Protein AF-A0A7C5HMY9-F1 (afdb_monomer_lite)

Secondary structure (DSSP, 8-state):
----SEEEEEETTEEEEEEEEE-S-HHHHHHHHHHHHHHHHHHHHHHHHHH--S--------EEGGGSTT--S---EEEEEETTTEEEEEEEETTEEEEESSHHHHHHHHHHTT--S------S-B-TT-BSHHHHHHHHHHHHT-TTT-TT---SSB--HHHHHHHHHHHHHTHHHHTGGGT--S--SSB-HHHHHHHHHHH--SS----S----S-B-TT-BSHHHHHHHHHHTT-TTT-TT----SB--HHHHHHHHHHHHHTHHHHTGGGT-SS--SSB-HHHHHHHHHHHT---

Foldseek 3Di:
DPDDQWDWDQDPLFIKIKGKDFAPCLPVVLVVVLVCQVCVCVVCVVVLCVRPVDPFDDFFTWFWQLVDPPDDWFTWTWTDRDPSQATWIWFRFDRMIMIMRGPVVVVVVCVVVVGPRDWQAQSFKDAAAFFDDNQLSLLCLLVVVHCQLQVVSDRDRHCHPSLLSSQFSLCVVVVVQRPVLLVHDTRPSMCAQSNRLVSCVVDTRSSNRLVWRALRDKDAAAAFGRSQLVLLSLLLVDCQLQVVSDRDRHCHPSQLSSQQSLCVVVVVQRPVVVVHPGGPSMCDSSNRVVSCVVRTDPD

pLDDT: mean 85.08, std 12.68, range [37.78, 98.75]

Radius of gyration: 20.41 Å; chains: 1; bounding box: 58×38×56 Å

Sequence (299 aa):
IKEFNLLVYSQVEGKRAVIVAKTPDVQNLSLILESQEPTLYNDLAPFLELVEKKEISGPSYFRNAASVRGYKGPNFRFLTLSNNDFGVCYLVLGDYFVLSTSWKSMQETISRLNLPGRMVELTQELKKGDSGKEVEILQSWLKEEGTGIYPEGIINGYFGPATERAVKRFQEKYAADILAPQGKTYGTGVVDHYTRIKLNELYATSGIIPPTAEITRELRYGDKGDQVYLLQTWLAKDPQIYPEKMISGWFGYLTQKAVIRFQEKYKKEILTPQGLEKGTGIVDAFTRKKLNELYGNSK

Structure (mmCIF, N/CA/C/O backbone):
data_AF-A0A7C5HMY9-F1
#
_entry.id   AF-A0A7C5HMY9-F1
#
loop_
_atom_site.group_PDB
_atom_site.id
_atom_site.type_symbol
_atom_site.label_atom_id
_atom_site.label_alt_id
_atom_site.label_comp_id
_atom_site.label_asym_id
_atom_site.label_entity_id
_atom_site.label_seq_id
_atom_site.pdbx_PDB_ins_code
_atom_site.Cartn_x
_atom_site.Cartn_y
_atom_site.Cartn_z
_atom_site.occupancy
_atom_site.B_iso_or_equiv
_atom_site.auth_seq_id
_atom_site.auth_comp_id
_atom_site.auth_asym_id
_atom_site.auth_atom_id
_atom_site.pdbx_PDB_model_num
ATOM 1 N N . ILE A 1 1 ? 5.541 14.150 31.605 1.00 49.97 1 ILE A N 1
ATOM 2 C CA . ILE A 1 1 ? 6.571 13.410 30.834 1.00 49.97 1 ILE A CA 1
ATOM 3 C C . ILE A 1 1 ? 7.665 14.427 30.533 1.00 49.97 1 ILE A C 1
ATOM 5 O O . ILE A 1 1 ? 7.307 15.502 30.073 1.00 49.97 1 ILE A O 1
ATOM 9 N N . LYS A 1 2 ? 8.933 14.198 30.915 1.00 50.66 2 LYS A N 1
ATOM 10 C CA . LYS A 1 2 ? 10.010 15.157 30.594 1.00 50.66 2 LYS A CA 1
ATOM 11 C C . LYS A 1 2 ? 10.075 15.280 29.071 1.00 50.66 2 LYS A C 1
ATOM 13 O O . LYS A 1 2 ? 10.257 14.260 28.417 1.00 50.66 2 LYS A O 1
ATOM 18 N N . GLU A 1 3 ? 9.875 16.478 28.530 1.00 59.62 3 GLU A N 1
ATOM 19 C CA . GLU A 1 3 ? 10.069 16.734 27.103 1.00 59.62 3 GLU A CA 1
ATOM 20 C C . GLU A 1 3 ? 11.565 16.586 26.810 1.00 59.62 3 GLU A C 1
ATOM 22 O O . GLU A 1 3 ? 12.402 17.258 27.412 1.00 59.62 3 GLU A O 1
ATOM 27 N N . PHE A 1 4 ? 11.911 15.621 25.968 1.00 68.00 4 PHE A N 1
ATOM 28 C CA . PHE A 1 4 ? 13.268 15.405 25.491 1.00 68.00 4 PHE A CA 1
ATOM 29 C C . PHE A 1 4 ? 13.247 15.545 23.978 1.00 68.00 4 PHE A C 1
ATOM 31 O O . PHE A 1 4 ? 12.366 14.998 23.323 1.00 68.00 4 PHE A O 1
ATOM 38 N N . ASN A 1 5 ? 14.232 16.258 23.438 1.00 78.62 5 ASN A N 1
ATOM 39 C CA . ASN A 1 5 ? 14.341 16.471 21.994 1.00 78.62 5 ASN A CA 1
ATOM 40 C C . ASN A 1 5 ? 15.418 15.578 21.366 1.00 78.62 5 ASN A C 1
ATOM 42 O O . ASN A 1 5 ? 15.351 15.259 20.185 1.00 78.62 5 ASN A O 1
ATOM 46 N N . LEU A 1 6 ? 16.397 15.144 22.168 1.00 84.88 6 LEU A N 1
ATOM 47 C CA . LEU A 1 6 ? 17.480 14.252 21.769 1.00 84.88 6 LEU A CA 1
ATOM 48 C C . LEU A 1 6 ? 17.811 13.297 22.920 1.00 84.88 6 LEU A C 1
ATOM 50 O O . LEU A 1 6 ? 17.960 13.716 24.069 1.00 84.88 6 LEU A O 1
ATOM 54 N N . LEU A 1 7 ? 17.948 12.016 22.603 1.00 84.94 7 LEU A N 1
ATOM 55 C CA . LEU A 1 7 ? 18.296 10.953 23.536 1.00 84.94 7 LEU A CA 1
ATOM 56 C C . LEU A 1 7 ? 19.385 10.064 22.941 1.00 84.94 7 LEU A C 1
ATOM 58 O O . LEU A 1 7 ? 19.378 9.768 21.747 1.00 84.94 7 LEU A O 1
ATOM 62 N N . VAL A 1 8 ? 20.255 9.553 23.811 1.00 85.81 8 VAL A N 1
ATOM 63 C CA . VAL A 1 8 ? 21.105 8.400 23.503 1.00 85.81 8 VAL A CA 1
ATOM 64 C C . VAL A 1 8 ? 20.586 7.208 24.299 1.00 85.81 8 VAL A C 1
ATOM 66 O O . VAL A 1 8 ? 20.594 7.217 25.530 1.00 85.81 8 VAL A O 1
ATOM 69 N N . TYR A 1 9 ? 20.107 6.192 23.593 1.00 84.06 9 TYR A N 1
ATOM 70 C CA . TYR A 1 9 ? 19.599 4.944 24.144 1.00 84.06 9 TYR A CA 1
ATOM 71 C C . TYR A 1 9 ? 20.670 3.854 24.064 1.00 84.06 9 TYR A C 1
ATOM 73 O O . TYR A 1 9 ? 21.255 3.629 23.009 1.00 84.06 9 TYR A O 1
ATOM 81 N N . SER A 1 10 ? 20.929 3.163 25.171 1.00 86.75 10 SER A N 1
ATOM 82 C CA . SER A 1 10 ? 21.868 2.037 25.206 1.00 86.75 10 SER A CA 1
ATOM 83 C C . SER A 1 10 ? 21.116 0.717 25.061 1.00 86.75 10 SER A C 1
ATOM 85 O O . SER A 1 10 ? 20.202 0.440 25.834 1.00 86.75 10 SER A O 1
ATOM 87 N N . GLN A 1 11 ? 21.541 -0.117 24.115 1.00 83.31 11 GLN A N 1
ATOM 88 C CA . GLN A 1 11 ? 21.067 -1.487 23.920 1.00 83.31 11 GLN A CA 1
ATOM 89 C C . GLN A 1 11 ? 22.242 -2.464 23.794 1.00 83.31 11 GLN A C 1
ATOM 91 O O . GLN A 1 11 ? 23.401 -2.053 23.787 1.00 83.31 11 GLN A O 1
ATOM 96 N N . VAL A 1 12 ? 21.939 -3.765 23.722 1.00 85.62 12 VAL A N 1
ATOM 97 C CA . VAL A 1 12 ? 22.941 -4.847 23.653 1.00 85.62 12 VAL A CA 1
ATOM 98 C C . VAL A 1 12 ? 23.864 -4.659 22.447 1.00 85.62 12 VAL A C 1
ATOM 100 O O . VAL A 1 12 ? 25.064 -4.887 22.535 1.00 85.62 12 VAL A O 1
ATOM 103 N N . GLU A 1 13 ? 23.299 -4.186 21.342 1.00 84.06 13 GLU A N 1
ATOM 104 C CA . GLU A 1 13 ? 23.964 -3.996 20.060 1.00 84.06 13 GLU A CA 1
ATOM 105 C C . GLU A 1 13 ? 24.783 -2.695 19.988 1.00 84.06 13 GLU A C 1
ATOM 107 O O . GLU A 1 13 ? 25.593 -2.532 19.077 1.00 84.06 13 GLU A O 1
ATOM 112 N N . GLY A 1 14 ? 24.599 -1.768 20.937 1.00 86.00 14 GLY A N 1
ATOM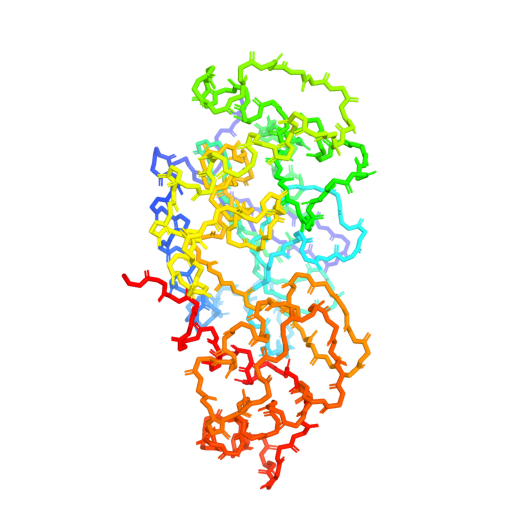 113 C CA . GLY A 1 14 ? 25.320 -0.496 20.985 1.00 86.00 14 GLY A CA 1
ATOM 114 C C . GLY A 1 14 ? 24.478 0.686 21.462 1.00 86.00 14 GLY A C 1
ATOM 115 O O . GLY A 1 14 ? 23.359 0.539 21.953 1.00 86.00 14 GLY A O 1
ATOM 116 N N . LYS A 1 15 ? 25.032 1.894 21.324 1.00 89.62 15 LYS A N 1
ATOM 117 C CA . LYS A 1 15 ? 24.301 3.143 21.574 1.00 89.62 15 LYS A CA 1
ATOM 118 C C . LYS A 1 15 ? 23.516 3.541 20.323 1.00 89.62 15 LYS A C 1
ATOM 120 O O . LYS A 1 15 ? 23.978 3.332 19.203 1.00 89.62 15 LYS A O 1
ATOM 125 N N . ARG A 1 16 ? 22.331 4.111 20.522 1.00 91.88 16 ARG A N 1
ATOM 126 C CA . ARG A 1 16 ? 21.396 4.544 19.479 1.00 91.88 16 ARG A CA 1
ATOM 127 C C . ARG A 1 16 ? 20.940 5.959 19.761 1.00 91.88 16 ARG A C 1
ATOM 129 O O . ARG A 1 16 ? 20.766 6.322 20.922 1.00 91.88 16 ARG A O 1
ATOM 136 N N . ALA A 1 17 ? 20.775 6.753 18.718 1.00 92.25 17 ALA A N 1
ATOM 137 C CA . ALA A 1 17 ? 20.305 8.117 18.858 1.00 92.25 17 ALA A CA 1
ATOM 138 C C . ALA A 1 17 ? 18.825 8.204 18.505 1.00 92.25 17 ALA A C 1
ATOM 140 O O . ALA A 1 17 ? 18.377 7.568 17.551 1.00 92.25 17 ALA A O 1
ATOM 141 N N . VAL A 1 18 ? 18.089 9.002 19.274 1.00 92.56 18 VAL A N 1
ATOM 142 C CA . VAL A 1 18 ? 16.678 9.289 19.028 1.00 92.56 18 VAL A CA 1
ATOM 143 C C . VAL A 1 18 ? 16.446 10.789 19.097 1.00 92.56 18 VAL A C 1
ATOM 145 O O . VAL A 1 18 ? 16.829 11.425 20.077 1.00 92.56 18 VAL A O 1
ATOM 148 N N . ILE A 1 19 ? 15.793 11.339 18.080 1.00 92.19 19 ILE A N 1
ATOM 149 C CA . ILE A 1 19 ? 15.285 12.707 18.037 1.00 92.19 19 ILE A CA 1
ATOM 150 C C . ILE A 1 19 ? 13.768 12.647 18.157 1.00 92.19 19 ILE A C 1
ATOM 152 O O . ILE A 1 19 ? 13.121 11.848 17.481 1.00 92.19 19 ILE A O 1
ATOM 156 N N . VAL A 1 20 ? 13.210 13.500 19.012 1.00 91.06 20 VAL A N 1
ATOM 157 C CA . VAL A 1 20 ? 11.764 13.645 19.183 1.00 91.06 20 VAL A CA 1
ATOM 158 C C . VAL A 1 20 ? 11.390 15.109 19.033 1.00 91.06 20 VAL A C 1
ATOM 160 O O . VAL A 1 20 ? 12.039 15.982 19.602 1.00 91.06 20 VAL A O 1
ATOM 163 N N . ALA A 1 21 ? 10.337 15.379 18.273 1.00 88.31 21 ALA A N 1
ATOM 164 C CA . ALA A 1 21 ? 9.776 16.714 18.127 1.00 88.31 21 ALA A CA 1
ATOM 165 C C . ALA A 1 21 ? 8.253 16.644 18.178 1.00 88.31 21 ALA A C 1
ATOM 167 O O . ALA A 1 21 ? 7.671 15.680 17.690 1.00 88.31 21 ALA A O 1
ATOM 168 N N . LYS A 1 22 ? 7.603 17.671 18.733 1.00 84.88 22 LYS A N 1
ATOM 169 C CA . LYS A 1 22 ? 6.163 17.853 18.539 1.00 84.88 22 LYS A CA 1
ATOM 170 C C . LYS A 1 22 ? 5.899 18.583 17.226 1.00 84.88 22 LYS A C 1
ATOM 172 O O . LYS A 1 22 ? 6.588 19.556 16.927 1.00 84.88 22 LYS A O 1
ATOM 177 N N . THR A 1 23 ? 4.903 18.146 16.468 1.00 74.25 23 THR A N 1
ATOM 178 C CA . THR A 1 23 ? 4.488 18.747 15.199 1.00 74.25 23 THR A CA 1
ATOM 179 C C . THR A 1 23 ? 2.961 18.866 15.131 1.00 74.25 23 THR A C 1
ATOM 181 O O . THR A 1 23 ? 2.266 17.867 15.318 1.00 74.25 23 THR A O 1
ATOM 184 N N . PRO A 1 24 ? 2.411 20.067 14.871 1.00 66.62 24 PRO A N 1
ATOM 185 C CA . PRO A 1 24 ? 0.974 20.245 14.681 1.00 66.62 24 PRO A CA 1
ATOM 186 C C . PRO A 1 24 ? 0.497 19.806 13.284 1.00 66.62 24 PRO A C 1
ATOM 188 O O . PRO A 1 24 ? -0.695 19.581 13.105 1.00 66.62 24 PRO A O 1
ATOM 191 N N . ASP A 1 25 ? 1.405 19.680 12.306 1.00 71.00 25 ASP A N 1
ATOM 192 C CA . ASP A 1 25 ? 1.101 19.325 10.913 1.00 71.00 25 ASP A CA 1
ATOM 193 C C . ASP A 1 25 ? 1.753 17.982 10.540 1.00 71.00 25 ASP A C 1
ATOM 195 O O . ASP A 1 25 ? 2.830 17.890 9.946 1.00 71.00 25 ASP A O 1
ATOM 199 N N . VAL A 1 26 ? 1.102 16.915 10.995 1.00 65.12 26 VAL A N 1
ATOM 200 C CA . VAL A 1 26 ? 1.572 15.521 10.921 1.00 65.12 26 VAL A CA 1
ATOM 201 C C . VAL A 1 26 ? 1.552 14.988 9.491 1.00 65.12 26 VAL A C 1
ATOM 203 O O . VAL A 1 26 ? 2.491 14.311 9.063 1.00 65.12 26 VAL A O 1
ATOM 206 N N . GLN A 1 27 ? 0.490 15.305 8.748 1.00 60.78 27 GLN A N 1
ATOM 207 C CA . GLN A 1 27 ? 0.302 14.826 7.381 1.00 60.78 27 GLN A CA 1
ATOM 208 C C . GLN A 1 27 ? 1.363 15.421 6.456 1.00 60.78 27 GLN A C 1
ATOM 210 O O . GLN A 1 27 ? 2.072 14.679 5.780 1.00 60.78 27 GLN A O 1
ATOM 215 N N . ASN A 1 28 ? 1.549 16.742 6.488 1.00 68.44 28 ASN A N 1
ATOM 216 C CA . ASN A 1 28 ? 2.539 17.412 5.652 1.00 68.44 28 ASN A CA 1
ATOM 217 C C . ASN A 1 28 ? 3.971 16.992 6.005 1.00 68.44 28 ASN A C 1
ATOM 219 O O . ASN A 1 28 ? 4.779 16.739 5.116 1.00 68.44 28 ASN A O 1
ATOM 223 N N . LEU A 1 29 ? 4.288 16.837 7.296 1.00 77.19 29 LEU A N 1
ATOM 224 C CA . LEU A 1 29 ? 5.608 16.358 7.699 1.00 77.19 29 LEU A CA 1
ATOM 225 C C . LEU A 1 29 ? 5.889 14.947 7.163 1.00 77.19 29 LEU A C 1
ATOM 227 O O . LEU A 1 29 ? 6.998 14.690 6.705 1.00 77.19 29 LEU A O 1
ATOM 231 N N . SER A 1 30 ? 4.897 14.055 7.178 1.00 72.19 30 SER A N 1
ATOM 232 C CA . SER A 1 30 ? 5.045 12.700 6.630 1.00 72.19 30 SER A CA 1
ATOM 233 C C . SER A 1 30 ? 5.328 12.734 5.126 1.00 72.19 30 SER A C 1
ATOM 235 O O . SER A 1 30 ? 6.281 12.098 4.679 1.00 72.19 30 SER A O 1
ATOM 237 N N . LEU A 1 31 ? 4.588 13.558 4.370 1.00 66.31 31 LEU A N 1
ATOM 238 C CA . LEU A 1 31 ? 4.824 13.789 2.937 1.00 66.31 31 LEU A CA 1
ATOM 239 C C . LEU A 1 31 ? 6.241 14.307 2.664 1.00 66.31 31 LEU A C 1
ATOM 241 O O . LEU A 1 31 ? 6.931 13.823 1.765 1.00 66.31 31 LEU A O 1
ATOM 245 N N . ILE A 1 32 ? 6.681 15.297 3.445 1.00 77.56 32 ILE A N 1
ATOM 246 C CA . ILE A 1 32 ? 8.011 15.890 3.310 1.00 77.56 32 ILE A CA 1
ATOM 247 C C . ILE A 1 32 ? 9.077 14.832 3.590 1.00 77.56 32 ILE A C 1
ATOM 249 O O . ILE A 1 32 ? 9.963 14.651 2.760 1.00 77.56 32 ILE A O 1
ATOM 253 N N . LEU A 1 33 ? 8.985 14.108 4.706 1.00 83.00 33 LEU A N 1
ATOM 254 C CA . LEU A 1 33 ? 9.964 13.084 5.078 1.00 83.00 33 LEU A CA 1
ATOM 255 C C . LEU A 1 33 ? 10.073 11.991 4.014 1.00 83.00 33 LEU A C 1
ATOM 257 O O . LEU A 1 33 ? 11.186 11.669 3.605 1.00 83.00 33 LEU A O 1
ATOM 261 N N . GLU A 1 34 ? 8.940 11.498 3.511 1.00 77.19 34 GLU A N 1
ATOM 262 C CA . GLU A 1 34 ? 8.914 10.503 2.435 1.00 77.19 34 GLU A CA 1
ATOM 263 C C . GLU A 1 34 ? 9.563 11.031 1.150 1.00 77.19 34 GLU A C 1
ATOM 265 O O . GLU A 1 34 ? 10.366 10.339 0.526 1.00 77.19 34 GLU A O 1
ATOM 270 N N . SER A 1 35 ? 9.307 12.294 0.787 1.00 74.06 35 SER A N 1
ATOM 271 C CA . SER A 1 35 ? 9.947 12.920 -0.379 1.00 74.06 35 SER A CA 1
ATOM 272 C C . SER A 1 35 ? 11.472 13.029 -0.253 1.00 74.06 35 SER A C 1
ATOM 274 O O . SER A 1 35 ? 12.167 13.062 -1.270 1.00 74.06 35 SER A O 1
ATOM 276 N N . GLN A 1 36 ? 11.995 13.089 0.978 1.00 84.75 36 GLN A N 1
ATOM 277 C CA . GLN A 1 36 ? 13.427 13.200 1.260 1.00 84.75 36 GLN A CA 1
ATOM 278 C C . GLN A 1 36 ? 14.119 11.840 1.400 1.00 84.75 36 GLN A C 1
ATOM 280 O O . GLN A 1 36 ? 15.343 11.782 1.340 1.00 84.75 36 GLN A O 1
ATOM 285 N N . GLU A 1 37 ? 13.390 10.728 1.526 1.00 84.81 37 GLU A N 1
ATOM 286 C CA . GLU A 1 37 ? 13.972 9.382 1.647 1.00 84.81 37 GLU A CA 1
ATOM 287 C C . GLU A 1 37 ? 15.062 9.036 0.611 1.00 84.81 37 GLU A C 1
ATOM 289 O O . GLU A 1 37 ? 16.023 8.356 0.991 1.00 84.81 37 GLU A O 1
ATOM 294 N N . PRO A 1 38 ? 14.997 9.493 -0.663 1.00 78.69 38 PRO A N 1
ATOM 295 C CA . PRO A 1 38 ? 16.060 9.248 -1.636 1.00 78.69 38 PRO A CA 1
ATOM 296 C C . PRO A 1 38 ? 17.423 9.848 -1.265 1.00 78.69 38 PRO A C 1
ATOM 298 O O . PRO A 1 38 ? 18.444 9.315 -1.704 1.00 78.69 38 PRO A O 1
ATOM 301 N N . THR A 1 39 ? 17.458 10.941 -0.495 1.00 79.88 39 THR A N 1
ATOM 302 C CA . THR A 1 39 ? 18.695 11.619 -0.062 1.00 79.88 39 THR A CA 1
ATOM 303 C C . THR A 1 39 ? 18.963 11.470 1.430 1.00 79.88 39 THR A C 1
ATOM 305 O O . THR A 1 39 ? 20.118 11.554 1.836 1.00 79.88 39 THR A O 1
ATOM 308 N N . LEU A 1 40 ? 17.940 11.143 2.226 1.00 82.56 40 LEU A N 1
ATOM 309 C CA . LEU A 1 40 ? 17.970 11.141 3.689 1.00 82.56 40 LEU A CA 1
ATOM 310 C C . LEU A 1 40 ? 19.118 10.313 4.278 1.00 82.56 40 LEU A C 1
ATOM 312 O O . LEU A 1 40 ? 19.700 10.698 5.288 1.00 82.56 40 LEU A O 1
ATOM 316 N N . TYR A 1 41 ? 19.483 9.190 3.652 1.00 80.50 41 TYR A N 1
ATOM 317 C CA . TYR A 1 41 ? 20.665 8.433 4.071 1.00 80.50 41 TYR A CA 1
ATOM 318 C C . TYR A 1 41 ? 21.955 9.250 3.931 1.00 80.50 41 TYR A C 1
ATOM 320 O O . TYR A 1 41 ? 22.724 9.331 4.883 1.00 80.50 41 TYR A O 1
ATOM 328 N N . ASN A 1 42 ? 22.184 9.857 2.764 1.00 80.44 42 ASN A N 1
ATOM 329 C CA . ASN A 1 42 ? 23.388 10.644 2.498 1.00 80.44 42 ASN A CA 1
ATOM 330 C C . ASN A 1 42 ? 23.444 11.872 3.412 1.00 80.44 42 ASN A C 1
ATOM 332 O O . ASN A 1 42 ? 24.505 12.190 3.944 1.00 80.44 42 ASN A O 1
ATOM 336 N N . ASP A 1 43 ? 22.293 12.504 3.645 1.00 83.81 43 ASP A N 1
ATOM 337 C CA . ASP A 1 43 ? 22.168 13.669 4.523 1.00 83.81 43 ASP A CA 1
ATOM 338 C C . ASP A 1 43 ? 22.505 13.315 5.985 1.00 83.81 43 ASP A C 1
ATOM 340 O O . ASP A 1 43 ? 23.079 14.124 6.715 1.00 83.81 43 ASP A O 1
ATOM 344 N N . LEU A 1 44 ? 22.200 12.083 6.412 1.00 85.25 44 LEU A N 1
ATOM 345 C CA . LEU A 1 44 ? 22.480 11.582 7.760 1.00 85.25 44 LEU A CA 1
ATOM 346 C C . LEU A 1 44 ? 23.800 10.806 7.882 1.00 85.25 44 LEU A C 1
ATOM 348 O O . LEU A 1 44 ? 24.195 10.486 9.004 1.00 85.25 44 LEU A O 1
ATOM 352 N N . ALA A 1 45 ? 24.501 10.507 6.787 1.00 83.06 45 ALA A N 1
ATOM 353 C CA . ALA A 1 45 ? 25.675 9.631 6.798 1.00 83.06 45 ALA A CA 1
ATOM 354 C C . ALA A 1 45 ? 26.763 10.066 7.804 1.00 83.06 45 ALA A C 1
ATOM 356 O O . ALA A 1 45 ? 27.158 9.226 8.618 1.00 83.06 45 ALA A O 1
ATOM 357 N N . PRO A 1 46 ? 27.164 11.356 7.888 1.00 84.69 46 PRO A N 1
ATOM 358 C CA . PRO A 1 46 ? 28.161 11.787 8.873 1.00 84.69 46 PRO A CA 1
ATOM 359 C C . PRO A 1 46 ? 27.730 11.527 10.323 1.00 84.69 46 PRO A C 1
ATOM 361 O O . PRO A 1 46 ? 28.546 11.216 11.191 1.00 84.69 46 PRO A O 1
ATOM 364 N N . PHE A 1 47 ? 26.430 11.645 10.601 1.00 84.62 47 PHE A N 1
ATOM 365 C CA . PHE A 1 47 ? 25.871 11.365 11.918 1.00 84.62 47 PHE A CA 1
ATOM 366 C C . PHE A 1 47 ? 25.809 9.859 12.205 1.00 84.62 47 PHE A C 1
ATOM 368 O O . PHE A 1 47 ? 26.105 9.425 13.316 1.00 84.62 47 PHE A O 1
ATOM 375 N N . LEU A 1 48 ? 25.453 9.047 11.212 1.00 84.31 48 LEU A N 1
ATOM 376 C CA . LEU A 1 48 ? 25.362 7.594 11.356 1.00 84.31 48 LEU A CA 1
ATOM 377 C C . LEU A 1 48 ? 26.738 6.959 11.594 1.00 84.31 48 LEU A C 1
ATOM 379 O O . LEU A 1 48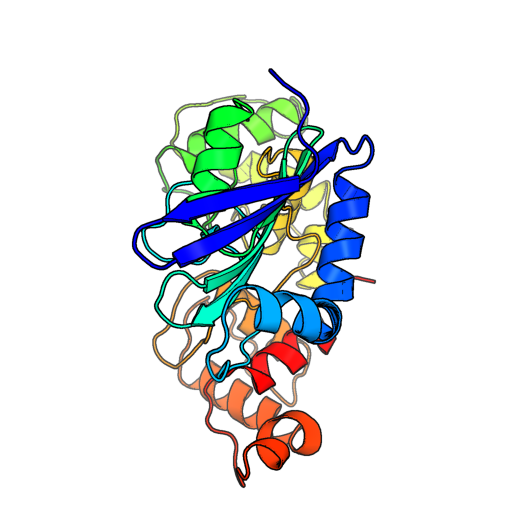 ? 26.858 6.106 12.472 1.00 84.31 48 LEU A O 1
ATOM 383 N N . GLU A 1 49 ? 27.777 7.435 10.906 1.00 81.44 49 GLU A N 1
ATOM 384 C CA . GLU A 1 49 ? 29.171 7.023 11.130 1.00 81.44 49 GLU A CA 1
ATOM 385 C C . GLU A 1 49 ? 29.663 7.350 12.550 1.00 81.44 49 GLU A C 1
ATOM 387 O O . GLU A 1 49 ? 30.440 6.594 13.143 1.00 81.44 49 GLU A O 1
ATOM 392 N N . LEU A 1 50 ? 29.184 8.458 13.133 1.00 81.50 50 LEU A N 1
ATOM 393 C CA . LEU A 1 50 ? 29.470 8.812 14.524 1.00 81.50 50 LEU A CA 1
ATOM 394 C C . LEU A 1 50 ? 28.820 7.825 15.508 1.00 81.50 50 LEU A C 1
ATOM 396 O O . LEU A 1 50 ? 29.420 7.499 16.537 1.00 81.50 50 LEU A O 1
ATOM 400 N N . VAL A 1 51 ? 27.601 7.364 15.212 1.00 82.19 51 VAL A N 1
ATOM 401 C CA . VAL A 1 51 ? 26.845 6.435 16.068 1.00 82.19 51 VAL A CA 1
ATOM 402 C C . VAL A 1 51 ? 27.390 5.005 15.965 1.00 82.19 51 VAL A C 1
ATOM 404 O O . VAL A 1 51 ? 27.518 4.334 16.991 1.00 82.19 51 VAL A O 1
ATOM 407 N N . GLU A 1 52 ? 27.754 4.538 14.767 1.00 80.31 52 GLU A N 1
ATOM 408 C CA . GLU A 1 52 ? 28.315 3.201 14.544 1.00 80.31 52 GLU A CA 1
ATOM 409 C C . GLU A 1 52 ? 29.450 3.233 13.499 1.00 80.31 52 GLU A C 1
ATOM 411 O O . GLU A 1 52 ? 29.216 3.394 12.308 1.00 80.31 52 GLU A O 1
ATOM 416 N N . LYS A 1 53 ? 30.700 3.022 13.945 1.00 65.69 53 LYS A N 1
ATOM 417 C CA . LYS A 1 53 ? 31.936 3.136 13.133 1.00 65.69 53 LYS A CA 1
ATOM 418 C C . LYS A 1 53 ? 32.182 2.006 12.111 1.00 65.69 53 LYS A C 1
ATOM 420 O O . LYS A 1 53 ? 33.316 1.823 11.671 1.00 65.69 53 LYS A O 1
ATOM 425 N N . LYS A 1 54 ? 31.192 1.162 11.811 1.00 66.62 54 LYS A N 1
ATOM 426 C CA . LYS A 1 54 ? 31.372 0.025 10.886 1.00 66.62 54 LYS A CA 1
ATOM 427 C C . LYS A 1 54 ? 31.110 0.455 9.446 1.00 66.62 54 LYS A C 1
ATOM 429 O O . LYS A 1 54 ? 30.313 1.357 9.227 1.00 66.62 54 LYS A O 1
ATOM 434 N N . GLU A 1 55 ? 31.736 -0.226 8.481 1.00 58.34 55 GLU A N 1
ATOM 435 C CA . GLU A 1 55 ? 31.362 -0.096 7.068 1.00 58.34 55 GLU A CA 1
ATOM 436 C C . GLU A 1 55 ? 29.873 -0.416 6.912 1.00 58.34 55 GLU A C 1
ATOM 438 O O . GLU A 1 55 ? 29.426 -1.552 7.098 1.00 58.34 55 GLU A O 1
ATOM 443 N N . ILE A 1 56 ? 29.102 0.628 6.623 1.00 61.03 56 ILE A N 1
ATOM 444 C CA . ILE A 1 56 ? 27.681 0.543 6.337 1.00 61.03 56 ILE A CA 1
ATOM 445 C C . ILE A 1 56 ? 27.553 -0.028 4.926 1.00 61.03 56 ILE A C 1
ATOM 447 O O . ILE A 1 56 ? 27.870 0.638 3.944 1.00 61.03 56 ILE A O 1
ATOM 451 N N . SER A 1 57 ? 27.101 -1.275 4.810 1.00 58.47 57 SER A N 1
ATOM 452 C CA . SER A 1 57 ? 26.767 -1.863 3.513 1.00 58.47 57 SER A CA 1
ATOM 453 C C . SER A 1 57 ? 25.264 -1.731 3.256 1.00 58.47 57 SER A C 1
ATOM 455 O O . SER A 1 57 ? 24.465 -2.351 3.958 1.00 58.47 57 SER A O 1
ATOM 457 N N . GLY A 1 58 ? 24.860 -0.979 2.232 1.00 53.28 58 GLY A N 1
ATOM 458 C CA . GLY A 1 58 ? 23.478 -0.967 1.737 1.00 53.28 58 GLY A CA 1
ATOM 459 C C . GLY A 1 58 ? 23.251 0.100 0.663 1.00 53.28 58 GLY A C 1
ATOM 460 O O . GLY A 1 58 ? 23.876 1.153 0.708 1.00 53.28 58 GLY A O 1
ATOM 461 N N . PRO A 1 59 ? 22.329 -0.133 -0.286 1.00 52.06 59 PRO A N 1
ATOM 462 C CA . PRO A 1 59 ? 21.014 0.431 -0.017 1.00 52.06 59 PRO A CA 1
ATOM 463 C C . PRO A 1 59 ? 19.885 -0.560 -0.275 1.00 52.06 59 PRO A C 1
ATOM 465 O O . PRO A 1 59 ? 19.942 -1.427 -1.144 1.00 52.06 59 PRO A O 1
ATOM 468 N N . SER A 1 60 ? 18.782 -0.346 0.424 1.00 62.81 60 SER A N 1
ATOM 469 C CA . SER A 1 60 ? 17.468 -0.753 -0.048 1.00 62.81 60 SER A CA 1
ATOM 470 C C . SER A 1 60 ? 16.481 0.142 0.675 1.00 62.81 60 SER A C 1
ATOM 472 O O . SER A 1 60 ? 16.151 -0.200 1.803 1.00 62.81 60 SER A O 1
ATOM 474 N N . TYR A 1 61 ? 16.151 1.278 0.033 1.00 67.69 61 TYR A N 1
ATOM 475 C CA . TYR A 1 61 ? 15.047 2.240 0.246 1.00 67.69 61 TYR A CA 1
ATOM 476 C C . TYR A 1 61 ? 14.169 2.027 1.487 1.00 67.69 61 TYR A C 1
ATOM 478 O O . TYR A 1 61 ? 13.854 0.907 1.878 1.00 67.69 61 TYR A O 1
ATOM 486 N N . PHE A 1 62 ? 13.702 3.121 2.075 1.00 81.69 62 PHE A N 1
ATOM 487 C CA . PHE A 1 62 ? 12.827 3.038 3.234 1.00 81.69 62 PHE A CA 1
ATOM 488 C C . PHE A 1 62 ? 11.628 2.114 2.987 1.00 81.69 62 PHE A C 1
ATOM 490 O O . PHE A 1 62 ? 11.011 2.092 1.925 1.00 81.69 62 PHE A O 1
ATOM 497 N N . ARG A 1 63 ? 11.331 1.290 3.984 1.00 79.62 63 ARG A N 1
ATOM 498 C CA . ARG A 1 63 ? 10.240 0.324 3.971 1.00 79.62 63 ARG A CA 1
ATOM 499 C C . ARG A 1 63 ? 9.243 0.677 5.053 1.00 79.62 63 ARG A C 1
ATOM 501 O O . ARG A 1 63 ? 9.617 1.171 6.109 1.00 79.62 63 ARG A O 1
ATOM 508 N N . ASN A 1 64 ? 7.992 0.300 4.831 1.00 77.00 64 ASN A N 1
ATOM 509 C CA . ASN A 1 64 ? 6.975 0.306 5.877 1.00 77.00 64 ASN A CA 1
ATOM 510 C C . ASN A 1 64 ? 7.197 -0.877 6.824 1.00 77.00 64 ASN A C 1
ATOM 512 O O . ASN A 1 64 ? 7.289 -2.022 6.364 1.00 77.00 64 ASN A O 1
ATOM 516 N N . ALA A 1 65 ? 7.238 -0.636 8.132 1.00 77.19 65 ALA A N 1
ATOM 517 C CA . ALA A 1 65 ? 7.303 -1.687 9.150 1.00 77.19 65 ALA A CA 1
ATOM 518 C C . ALA A 1 65 ? 6.145 -2.684 9.027 1.00 77.19 65 ALA A C 1
ATOM 520 O O . ALA A 1 65 ? 6.350 -3.890 9.159 1.00 77.19 65 ALA A O 1
ATOM 521 N N . ALA A 1 66 ? 4.962 -2.206 8.636 1.00 68.06 66 ALA A N 1
ATOM 522 C CA . ALA A 1 66 ? 3.796 -3.039 8.349 1.00 68.06 66 ALA A CA 1
ATOM 523 C C . ALA A 1 66 ? 4.018 -4.067 7.223 1.00 68.06 66 ALA A C 1
ATOM 525 O O . ALA A 1 66 ? 3.354 -5.099 7.175 1.00 68.06 66 ALA A O 1
ATOM 526 N N . SER A 1 67 ? 4.988 -3.835 6.327 1.00 62.09 67 SER A N 1
ATOM 527 C CA . SER A 1 67 ? 5.356 -4.799 5.277 1.00 62.09 67 SER A CA 1
ATOM 528 C C . SER A 1 67 ? 6.151 -6.002 5.805 1.00 62.09 67 SER A C 1
ATOM 530 O O . SER A 1 67 ? 6.408 -6.956 5.063 1.00 62.09 67 SER A O 1
ATOM 532 N N . VAL A 1 68 ? 6.601 -5.962 7.063 1.00 65.06 68 VAL A N 1
ATOM 533 C CA . VAL A 1 68 ? 7.412 -7.017 7.672 1.00 65.06 68 VAL A CA 1
ATOM 534 C C . VAL A 1 68 ? 6.499 -8.121 8.199 1.00 65.06 68 VAL A C 1
ATOM 536 O O . VAL A 1 68 ? 5.669 -7.923 9.084 1.00 65.06 68 VAL A O 1
ATOM 539 N N . ARG A 1 69 ? 6.666 -9.335 7.666 1.00 52.84 69 ARG A N 1
ATOM 540 C CA . ARG A 1 69 ? 5.863 -10.497 8.063 1.00 52.84 69 ARG A CA 1
ATOM 541 C C . ARG A 1 69 ? 5.965 -10.745 9.571 1.00 52.84 69 ARG A C 1
ATOM 543 O O . ARG A 1 69 ? 7.056 -10.932 10.097 1.00 52.84 69 ARG A O 1
ATOM 550 N N . GLY A 1 70 ? 4.813 -10.831 10.237 1.00 55.72 70 GLY A N 1
ATOM 551 C CA . GLY A 1 70 ? 4.729 -11.110 11.674 1.00 55.72 70 GLY A CA 1
ATOM 552 C C . GLY A 1 70 ? 4.939 -9.887 12.569 1.00 55.72 70 GLY A C 1
ATOM 553 O O . GLY A 1 70 ? 4.820 -10.019 13.786 1.00 55.72 70 GLY A O 1
ATOM 554 N N . TYR A 1 71 ? 5.200 -8.713 11.988 1.00 62.56 71 TYR A N 1
ATOM 555 C CA . TYR A 1 71 ? 5.263 -7.463 12.726 1.00 62.56 71 TYR A CA 1
ATOM 556 C C . TYR A 1 71 ? 3.887 -7.082 13.282 1.00 62.56 71 TYR A C 1
ATOM 558 O O . TYR A 1 71 ? 2.865 -7.203 12.608 1.00 62.56 71 TYR A O 1
ATOM 566 N N . LYS A 1 72 ? 3.871 -6.640 14.541 1.00 56.56 72 LYS A N 1
ATOM 567 C CA . LYS A 1 72 ? 2.695 -6.112 15.234 1.00 56.56 72 LYS A CA 1
ATOM 568 C C . LYS A 1 72 ? 3.146 -4.888 16.019 1.00 56.56 72 LYS A C 1
ATOM 570 O O . LYS A 1 72 ? 3.831 -5.030 17.028 1.00 56.56 72 LYS A O 1
ATOM 575 N N . GLY A 1 73 ? 2.796 -3.704 15.541 1.00 66.44 73 GLY A N 1
ATOM 576 C CA . GLY A 1 73 ? 3.218 -2.445 16.140 1.00 66.44 73 GLY A CA 1
ATOM 577 C C . GLY A 1 73 ? 2.878 -1.253 15.244 1.00 66.44 73 GLY A C 1
ATOM 578 O O . GLY A 1 73 ? 2.205 -1.442 14.231 1.00 66.44 73 GLY A O 1
ATOM 579 N N . PRO A 1 74 ? 3.299 -0.038 15.624 1.00 71.81 74 PRO A N 1
ATOM 580 C CA . PRO A 1 74 ? 3.135 1.153 14.796 1.00 71.81 74 PRO A CA 1
ATOM 581 C C . PRO A 1 74 ? 3.796 0.999 13.432 1.00 71.81 74 PRO A C 1
ATOM 583 O O . PRO A 1 74 ? 4.912 0.500 13.337 1.00 71.81 74 PRO A O 1
ATOM 586 N N . ASN A 1 75 ? 3.152 1.471 12.373 1.00 76.50 75 ASN A N 1
ATOM 587 C CA . ASN A 1 75 ? 3.826 1.545 11.088 1.00 76.50 75 ASN A CA 1
ATOM 588 C C . ASN A 1 75 ? 4.825 2.704 11.112 1.00 76.50 75 ASN A C 1
ATOM 590 O O . ASN A 1 75 ? 4.464 3.828 11.436 1.00 76.50 75 ASN A O 1
ATOM 594 N N . PHE A 1 76 ? 6.082 2.420 10.796 1.00 84.06 76 PHE A N 1
ATOM 595 C CA . PHE A 1 76 ? 7.154 3.404 10.706 1.00 84.06 76 PHE A CA 1
ATOM 596 C C . PHE A 1 76 ? 7.955 3.154 9.425 1.00 84.06 76 PHE A C 1
ATOM 598 O O . PHE A 1 76 ? 7.956 2.035 8.897 1.00 84.06 76 PHE A O 1
ATOM 605 N N . ARG A 1 77 ? 8.641 4.181 8.922 1.00 88.38 77 ARG A N 1
ATOM 606 C CA . ARG A 1 77 ? 9.519 4.075 7.758 1.00 88.38 77 ARG A CA 1
ATOM 607 C C . ARG A 1 77 ? 10.901 3.706 8.250 1.00 88.38 77 ARG A C 1
ATOM 609 O O . ARG A 1 77 ? 11.404 4.315 9.194 1.00 88.38 77 ARG A O 1
ATOM 616 N N . PHE A 1 78 ? 11.520 2.702 7.636 1.00 88.81 78 PHE A N 1
ATOM 617 C CA . PHE A 1 78 ? 12.851 2.272 8.041 1.00 88.81 78 PHE A CA 1
ATOM 618 C C . PHE A 1 78 ? 13.760 1.870 6.890 1.00 88.81 78 PHE A C 1
ATOM 620 O O . PHE A 1 78 ? 13.346 1.211 5.941 1.00 88.81 78 PHE A O 1
ATOM 627 N N . LEU A 1 79 ? 15.033 2.205 7.042 1.00 87.31 79 LEU A N 1
ATOM 628 C CA . LEU A 1 79 ? 16.145 1.788 6.209 1.00 87.31 79 LEU A CA 1
ATOM 629 C C . LEU A 1 79 ? 17.117 0.993 7.084 1.00 87.31 79 LEU A C 1
ATOM 631 O O . LEU A 1 79 ? 17.745 1.548 7.984 1.00 87.31 79 LEU A O 1
ATOM 635 N N . THR A 1 80 ? 17.238 -0.310 6.840 1.00 84.50 80 THR A N 1
ATOM 636 C CA . THR A 1 80 ? 18.203 -1.162 7.551 1.00 84.50 80 THR A CA 1
ATOM 637 C C . THR A 1 80 ? 19.603 -0.942 6.989 1.00 84.50 80 THR A C 1
ATOM 639 O O . THR A 1 80 ? 19.805 -1.052 5.782 1.00 84.50 80 THR A O 1
ATOM 642 N N . LEU A 1 81 ? 20.565 -0.663 7.869 1.00 82.88 81 LEU A N 1
ATOM 643 C CA . LEU A 1 81 ? 21.964 -0.409 7.514 1.00 82.88 81 LEU A CA 1
ATOM 644 C C . LEU A 1 81 ? 22.904 -1.516 8.004 1.00 82.88 81 LEU A C 1
ATOM 646 O O . LEU A 1 81 ? 23.966 -1.727 7.427 1.00 82.88 81 LEU A O 1
ATOM 650 N N . SER A 1 82 ? 22.522 -2.245 9.057 1.00 79.06 82 SER A N 1
ATOM 651 C CA . SER A 1 82 ? 23.246 -3.432 9.511 1.00 79.06 82 SER A CA 1
ATOM 652 C C . SER A 1 82 ? 22.314 -4.445 10.184 1.00 79.06 82 SER A C 1
ATOM 654 O O . SER A 1 82 ? 21.200 -4.122 10.601 1.00 79.06 82 SER A O 1
ATOM 656 N N . ASN A 1 83 ? 22.794 -5.682 10.337 1.00 71.50 83 ASN A N 1
ATOM 657 C CA . ASN A 1 83 ? 22.063 -6.754 11.022 1.00 71.50 83 ASN A CA 1
ATOM 658 C C . ASN A 1 83 ? 22.004 -6.581 12.557 1.00 71.50 83 ASN A C 1
ATOM 660 O O . ASN A 1 83 ? 21.377 -7.395 13.229 1.00 71.50 83 ASN A O 1
ATOM 664 N N . ASN A 1 84 ? 22.627 -5.539 13.121 1.00 80.31 84 ASN A N 1
ATOM 665 C CA . ASN A 1 84 ? 22.702 -5.299 14.569 1.00 80.31 84 ASN A CA 1
ATOM 666 C C . ASN A 1 84 ? 21.652 -4.286 15.052 1.00 80.31 84 ASN A C 1
ATOM 668 O O . ASN A 1 84 ? 21.956 -3.434 15.888 1.00 80.31 84 ASN A O 1
ATOM 672 N N . ASP A 1 85 ? 20.436 -4.329 14.497 1.00 83.25 85 ASP A N 1
ATOM 673 C CA . ASP A 1 85 ? 19.384 -3.342 14.792 1.00 83.25 85 ASP A CA 1
ATOM 674 C C . ASP A 1 85 ? 19.925 -1.904 14.653 1.00 83.25 85 ASP A C 1
ATOM 676 O O . ASP A 1 85 ? 19.891 -1.090 15.580 1.00 83.25 85 ASP A O 1
ATOM 680 N N . PHE A 1 86 ? 20.542 -1.638 13.500 1.00 87.94 86 PHE A N 1
ATOM 681 C CA . PHE A 1 86 ? 21.054 -0.326 13.131 1.00 87.94 86 PHE A CA 1
ATOM 682 C C . PHE A 1 86 ? 20.497 0.075 11.774 1.00 87.94 86 PHE A C 1
ATOM 684 O O . PHE A 1 86 ? 20.538 -0.684 10.797 1.00 87.94 86 PHE A O 1
ATOM 691 N N . GLY A 1 87 ? 19.957 1.280 11.723 1.00 89.06 87 GLY A N 1
ATOM 692 C CA . GLY A 1 87 ? 19.303 1.804 10.543 1.00 89.06 87 GLY A CA 1
ATOM 693 C C . GLY A 1 87 ? 18.877 3.243 10.736 1.00 89.06 87 GLY A C 1
ATOM 694 O O . GLY A 1 87 ? 19.228 3.871 11.727 1.00 89.06 87 GLY A O 1
ATOM 695 N N . VAL A 1 88 ? 18.082 3.746 9.805 1.00 90.69 88 VAL A N 1
ATOM 696 C CA . VAL A 1 88 ? 17.298 4.965 10.000 1.00 90.69 88 VAL A CA 1
ATOM 697 C C . VAL A 1 88 ? 15.852 4.536 10.141 1.00 90.69 88 VAL A C 1
ATOM 699 O O . VAL A 1 88 ? 15.354 3.793 9.305 1.00 90.69 88 VAL A O 1
ATOM 702 N N . CYS A 1 89 ? 15.179 4.944 11.205 1.00 90.94 89 CYS A N 1
ATOM 703 C CA . CYS A 1 89 ? 13.765 4.684 11.430 1.00 90.94 89 CYS A CA 1
ATOM 704 C C . CYS A 1 89 ? 13.103 6.015 11.749 1.00 90.94 89 CYS A C 1
ATOM 706 O O . CYS A 1 89 ? 13.559 6.694 12.664 1.00 90.94 89 CYS A O 1
ATOM 708 N N . TYR A 1 90 ? 12.025 6.381 11.068 1.00 91.19 90 TYR A N 1
ATOM 709 C CA . TYR A 1 90 ? 11.212 7.509 11.502 1.00 91.19 90 TYR A CA 1
ATOM 710 C C . TYR A 1 90 ? 9.737 7.148 11.589 1.00 91.19 90 TYR A C 1
ATOM 712 O O . TYR A 1 90 ? 9.244 6.285 10.866 1.00 91.19 90 TYR A O 1
ATOM 720 N N . LEU A 1 91 ? 9.058 7.808 12.516 1.00 85.81 91 LEU A N 1
ATOM 721 C CA . LEU A 1 91 ? 7.654 7.652 12.853 1.00 85.81 91 LEU A CA 1
ATOM 722 C C . LEU A 1 91 ? 7.090 9.047 13.087 1.00 85.81 91 LEU A C 1
ATOM 724 O O . LEU A 1 91 ? 7.635 9.793 13.896 1.00 85.81 91 LEU A O 1
ATOM 728 N N . VAL A 1 92 ? 6.000 9.394 12.417 1.00 81.94 92 VAL A N 1
ATOM 729 C CA . VAL A 1 92 ? 5.130 10.477 12.882 1.00 81.94 92 VAL A CA 1
ATOM 730 C C . VAL A 1 92 ? 3.924 9.801 13.519 1.00 81.94 92 VAL A C 1
ATOM 732 O O . VAL A 1 92 ? 3.481 8.775 13.021 1.00 81.94 92 VAL A O 1
ATOM 735 N N . LEU A 1 93 ? 3.466 10.276 14.673 1.00 75.38 93 LEU A N 1
ATOM 736 C CA . LEU A 1 93 ? 2.416 9.640 15.456 1.00 75.38 93 LEU A CA 1
ATOM 737 C C . LEU A 1 93 ? 1.828 10.593 16.495 1.00 75.38 93 LEU A C 1
ATOM 739 O O . LEU A 1 93 ? 2.546 11.095 17.360 1.00 75.38 93 LEU A O 1
ATOM 743 N N . GLY A 1 94 ? 0.505 10.767 16.477 1.00 73.75 94 GLY A N 1
ATOM 744 C CA . GLY A 1 94 ? -0.139 11.786 17.303 1.00 73.75 94 GLY A CA 1
ATOM 745 C C . GLY A 1 94 ? 0.415 13.150 16.911 1.00 73.75 94 GLY A C 1
ATOM 746 O O . GLY A 1 94 ? 0.550 13.420 15.729 1.00 73.75 94 GLY A O 1
ATOM 747 N N . ASP A 1 95 ? 0.802 13.970 17.880 1.00 79.31 95 ASP A N 1
ATOM 748 C CA . ASP A 1 95 ? 1.511 15.235 17.671 1.00 79.31 95 ASP A CA 1
ATOM 749 C C . ASP A 1 95 ? 3.039 15.075 17.680 1.00 79.31 95 ASP A C 1
ATOM 751 O O . ASP A 1 95 ? 3.735 16.066 17.854 1.00 79.31 95 ASP A O 1
ATOM 755 N N . TYR A 1 96 ? 3.589 13.866 17.517 1.00 84.06 96 TYR A N 1
ATOM 756 C CA . TYR A 1 96 ? 5.027 13.611 17.633 1.00 84.06 96 TYR A CA 1
ATOM 757 C C . TYR A 1 96 ? 5.661 13.114 16.337 1.00 84.06 96 TYR A C 1
ATOM 759 O O . TYR A 1 96 ? 5.142 12.238 15.660 1.00 84.06 96 TYR A O 1
ATOM 767 N N . PHE A 1 97 ? 6.858 13.609 16.053 1.00 88.06 97 PHE A N 1
ATOM 768 C CA . PHE A 1 97 ? 7.838 13.019 15.153 1.00 88.06 97 PHE A CA 1
ATOM 769 C C . PHE A 1 97 ? 8.940 12.359 15.981 1.00 88.06 97 PHE A C 1
ATOM 771 O O . PHE A 1 97 ? 9.452 12.951 16.932 1.00 88.06 97 PHE A O 1
ATOM 778 N N . VAL A 1 98 ? 9.316 11.141 15.606 1.00 89.94 98 VAL A N 1
ATOM 779 C CA . VAL A 1 98 ? 10.387 10.354 16.212 1.00 89.94 98 VAL A CA 1
ATOM 780 C C . VAL A 1 98 ? 11.307 9.872 15.099 1.00 89.94 98 VAL A C 1
ATOM 782 O O . VAL A 1 98 ? 10.887 9.086 14.258 1.00 89.94 98 VAL A O 1
ATOM 785 N N . LEU A 1 99 ? 12.568 10.294 15.117 1.00 92.31 99 LEU A N 1
ATOM 786 C CA . LEU A 1 99 ? 13.644 9.744 14.291 1.00 92.31 99 LEU A CA 1
ATOM 787 C C . LEU A 1 99 ? 14.578 8.950 15.193 1.00 92.31 99 LEU A C 1
ATOM 789 O O . LEU A 1 99 ? 14.973 9.423 16.251 1.00 92.31 99 LEU A O 1
ATOM 793 N N . SER A 1 100 ? 14.943 7.748 14.784 1.00 93.00 100 SER A N 1
ATOM 794 C CA . 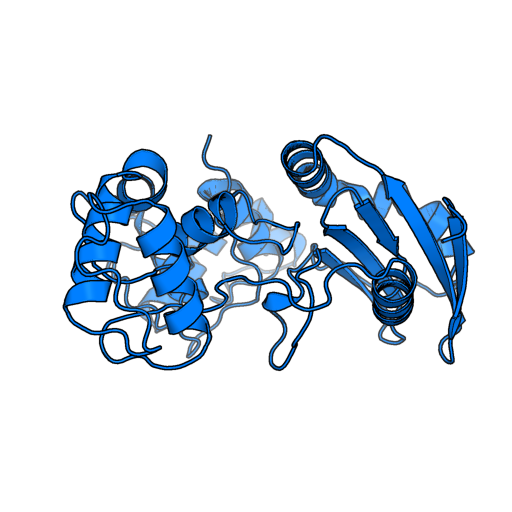SER A 1 100 ? 15.725 6.823 15.584 1.00 93.00 100 SER A CA 1
ATOM 795 C C . SER A 1 100 ? 16.723 6.057 14.730 1.00 93.00 100 SER A C 1
ATOM 797 O O . SER A 1 100 ? 16.442 5.734 13.576 1.00 93.00 100 SER A O 1
ATOM 799 N N . THR A 1 101 ? 17.873 5.712 15.309 1.00 92.69 101 THR A N 1
ATOM 800 C CA . THR A 1 101 ? 18.869 4.863 14.645 1.00 92.69 101 THR A CA 1
ATOM 801 C C . THR A 1 101 ? 18.684 3.360 14.911 1.00 92.69 101 THR A C 1
ATOM 803 O O . THR A 1 101 ? 19.549 2.558 14.553 1.00 92.69 101 THR A O 1
ATOM 806 N N . SER A 1 102 ? 17.604 2.958 15.596 1.00 91.25 102 SER A N 1
ATOM 807 C CA . SER A 1 102 ? 17.196 1.552 15.732 1.00 91.25 102 SER A CA 1
ATOM 808 C C . SER A 1 102 ? 15.705 1.375 15.992 1.00 91.25 102 SER A C 1
ATOM 810 O O . SER A 1 102 ? 15.036 2.269 16.526 1.00 91.25 102 SER A O 1
ATOM 812 N N . TRP A 1 103 ? 15.197 0.175 15.698 1.00 87.25 103 TRP A N 1
ATOM 813 C CA . TRP A 1 103 ? 13.819 -0.175 16.021 1.00 87.25 103 TRP A CA 1
ATOM 814 C C . TRP A 1 103 ? 13.609 -0.239 17.534 1.00 87.25 103 TRP A C 1
ATOM 816 O O . TRP A 1 103 ? 12.663 0.347 18.058 1.00 87.25 103 TRP A O 1
ATOM 826 N N . LYS A 1 104 ? 14.518 -0.878 18.271 1.00 88.75 104 LYS A N 1
ATOM 827 C CA . LYS A 1 104 ? 14.369 -1.043 19.722 1.00 88.75 104 LYS A CA 1
ATOM 828 C C . LYS A 1 104 ? 14.344 0.290 20.475 1.00 88.75 104 LYS A C 1
ATOM 830 O O . LYS A 1 104 ? 13.535 0.472 21.383 1.00 88.75 104 LYS A O 1
ATOM 835 N N . SER A 1 105 ? 15.173 1.252 20.073 1.00 90.88 105 SER A N 1
ATOM 836 C CA . SER A 1 105 ? 15.157 2.594 20.671 1.00 90.88 105 SER A CA 1
ATOM 8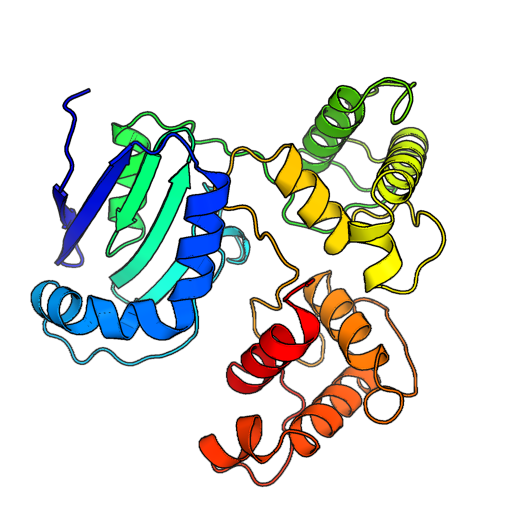37 C C . SER A 1 105 ? 13.925 3.409 20.261 1.00 90.88 105 SER A C 1
ATOM 839 O O . SER A 1 105 ? 13.431 4.209 21.059 1.00 90.88 105 SER A O 1
ATOM 841 N N . MET A 1 106 ? 13.348 3.146 19.083 1.00 89.94 106 MET A N 1
ATOM 842 C CA . MET A 1 106 ? 12.043 3.690 18.704 1.00 89.94 106 MET A CA 1
ATOM 843 C C . MET A 1 106 ? 10.920 3.104 19.575 1.00 89.94 106 MET A C 1
ATOM 845 O O . MET A 1 106 ? 10.123 3.872 20.109 1.00 89.94 106 MET A O 1
ATOM 849 N N . GLN A 1 107 ? 10.883 1.783 19.795 1.00 85.62 107 GLN A N 1
ATOM 850 C CA . GLN A 1 107 ? 9.894 1.126 20.668 1.00 85.62 107 GLN A CA 1
ATOM 851 C C . GLN A 1 107 ? 9.897 1.695 22.082 1.00 85.62 107 GLN A C 1
ATOM 853 O O . GLN A 1 107 ? 8.844 2.024 22.630 1.00 85.62 107 GLN A O 1
ATOM 858 N N . GLU A 1 108 ? 11.087 1.837 22.661 1.00 86.44 108 GLU A N 1
ATOM 859 C CA . GLU A 1 108 ? 11.251 2.452 23.971 1.00 86.44 108 GLU A CA 1
ATOM 860 C C . GLU A 1 108 ? 10.697 3.883 23.977 1.00 86.44 108 GLU A C 1
ATOM 862 O O . GLU A 1 108 ? 9.987 4.278 24.901 1.00 86.44 108 GLU A O 1
ATOM 867 N N . THR A 1 109 ? 10.991 4.661 22.936 1.00 87.88 109 THR A N 1
ATOM 868 C CA . THR A 1 109 ? 10.524 6.047 22.820 1.00 87.88 109 THR A CA 1
ATOM 869 C C . THR A 1 109 ? 9.002 6.127 22.743 1.00 87.88 109 THR A C 1
ATOM 871 O O . THR A 1 109 ? 8.402 6.891 23.499 1.00 87.88 109 THR A O 1
ATOM 874 N N . ILE A 1 110 ? 8.370 5.290 21.915 1.00 81.94 110 ILE A N 1
ATOM 875 C CA . ILE A 1 110 ? 6.906 5.161 21.825 1.00 81.94 110 ILE A CA 1
ATOM 876 C C . ILE A 1 110 ? 6.313 4.847 23.204 1.00 81.94 110 ILE A C 1
ATOM 878 O O . ILE A 1 110 ? 5.378 5.517 23.645 1.00 81.94 110 ILE A O 1
ATOM 882 N N . SER A 1 111 ? 6.894 3.872 23.913 1.00 82.31 111 SER A N 1
ATOM 883 C CA . SER A 1 111 ? 6.447 3.479 25.252 1.00 82.31 111 SER A CA 1
ATOM 884 C C . SER A 1 111 ? 6.582 4.618 26.267 1.00 82.31 111 SER A C 1
ATOM 886 O O . SER A 1 111 ? 5.683 4.828 27.077 1.00 82.31 111 SER A O 1
ATOM 888 N N . ARG A 1 112 ? 7.689 5.370 26.241 1.00 85.31 112 ARG A N 1
ATOM 889 C CA . ARG A 1 112 ? 7.958 6.478 27.179 1.00 85.31 112 ARG A CA 1
ATOM 890 C C . ARG A 1 112 ? 7.055 7.680 26.973 1.00 85.31 112 ARG A C 1
ATOM 892 O O . ARG A 1 112 ? 6.666 8.328 27.941 1.00 85.31 112 ARG A O 1
ATOM 899 N N . LEU A 1 113 ? 6.761 7.989 25.717 1.00 81.94 113 LEU A N 1
ATOM 900 C CA . LEU A 1 113 ? 5.846 9.062 25.350 1.00 81.94 113 LEU A CA 1
ATOM 901 C C . LEU A 1 113 ? 4.381 8.663 25.585 1.00 81.94 113 LEU A C 1
ATOM 903 O O . LEU A 1 113 ? 3.498 9.502 25.437 1.00 81.94 113 LEU A O 1
ATOM 907 N N . ASN A 1 114 ? 4.126 7.407 25.982 1.00 76.94 114 ASN A N 1
ATOM 908 C CA . ASN A 1 114 ? 2.792 6.827 26.092 1.00 76.94 114 ASN A CA 1
ATOM 909 C C . ASN A 1 114 ? 1.976 7.061 24.810 1.00 76.94 114 ASN A C 1
ATOM 911 O O . ASN A 1 114 ? 0.765 7.287 24.861 1.00 76.94 114 ASN A O 1
ATOM 915 N N . LEU A 1 115 ? 2.658 7.046 23.658 1.00 74.00 115 LEU A N 1
ATOM 916 C CA . LEU A 1 115 ? 1.978 7.156 22.379 1.00 74.00 115 LEU A CA 1
ATOM 917 C C . LEU A 1 115 ? 1.134 5.895 22.218 1.00 74.00 115 LEU A C 1
ATOM 919 O O . LEU A 1 115 ? 1.604 4.808 22.576 1.00 74.00 115 LEU A O 1
ATOM 923 N N . PRO A 1 116 ? -0.113 6.012 21.737 1.00 61.78 116 PRO A N 1
ATOM 924 C CA . PRO A 1 116 ? -1.044 4.897 21.720 1.00 61.78 116 PRO A CA 1
ATOM 925 C C . PRO A 1 116 ? -0.439 3.714 20.955 1.00 61.78 116 PRO A C 1
ATOM 927 O O . PRO A 1 116 ? -0.409 3.695 19.733 1.00 61.78 116 PRO A O 1
ATOM 930 N N . GLY A 1 117 ? 0.021 2.689 21.682 1.00 49.06 117 GLY A N 1
ATOM 931 C CA . GLY A 1 117 ? 0.693 1.498 21.140 1.00 49.06 117 GLY A CA 1
ATOM 932 C C . GLY A 1 117 ? -0.211 0.558 20.332 1.00 49.06 117 GLY A C 1
ATOM 933 O O . GLY A 1 117 ? 0.175 -0.566 20.018 1.00 49.06 117 GLY A O 1
ATOM 934 N N . ARG A 1 118 ? -1.426 1.001 19.999 1.00 50.66 118 ARG A N 1
ATOM 935 C CA . ARG A 1 118 ? -2.337 0.350 19.060 1.00 50.66 118 ARG A CA 1
ATOM 936 C C . ARG A 1 118 ? -2.758 1.374 18.024 1.00 50.66 118 ARG A C 1
ATOM 938 O O . ARG A 1 118 ? -3.780 2.040 18.155 1.00 50.66 118 ARG A O 1
ATOM 945 N N . MET A 1 119 ? -1.928 1.473 17.002 1.00 55.56 119 MET A N 1
ATOM 946 C CA . MET A 1 119 ? -2.295 2.143 15.772 1.00 55.56 119 MET A CA 1
ATOM 947 C C . MET A 1 119 ? -3.123 1.212 14.927 1.00 55.56 119 MET A C 1
ATOM 949 O O . MET A 1 119 ? -2.821 0.028 14.775 1.00 55.56 119 MET A O 1
ATOM 953 N N . VAL A 1 120 ? -4.222 1.772 14.463 1.00 67.31 120 VAL A N 1
ATOM 954 C CA . VAL A 1 120 ? -5.219 1.081 13.682 1.00 67.31 120 VAL A CA 1
ATOM 955 C C . VAL A 1 120 ? -4.932 1.451 12.238 1.00 67.31 120 VAL A C 1
ATOM 957 O O . VAL A 1 120 ? -5.115 2.598 11.854 1.00 67.31 120 VAL A O 1
ATOM 960 N N . GLU A 1 121 ? -4.426 0.499 11.468 1.00 76.69 121 GLU A N 1
ATOM 961 C CA . GLU A 1 121 ? -4.313 0.604 10.018 1.00 76.69 121 GLU A CA 1
ATOM 962 C C . GLU A 1 121 ? -4.804 -0.699 9.393 1.00 76.69 121 GLU A C 1
ATOM 964 O O . GLU A 1 121 ? -4.731 -1.773 10.000 1.00 76.69 121 GLU A O 1
ATOM 969 N N . LEU A 1 122 ? -5.315 -0.603 8.175 1.00 83.62 122 LEU A N 1
ATOM 970 C CA . LEU A 1 122 ? -5.560 -1.767 7.344 1.00 83.62 122 LEU A CA 1
ATOM 971 C C . LEU A 1 122 ? -4.252 -2.118 6.641 1.00 83.62 122 LEU A C 1
ATOM 973 O O . LEU A 1 122 ? -3.635 -1.256 6.008 1.00 83.62 122 LEU A O 1
ATOM 977 N N . THR A 1 123 ? -3.835 -3.378 6.727 1.00 77.88 123 THR A N 1
ATOM 978 C CA . THR A 1 123 ? -2.535 -3.822 6.195 1.00 77.88 123 THR A CA 1
ATOM 979 C C . THR A 1 123 ? -2.672 -4.762 5.007 1.00 77.88 123 THR A C 1
ATOM 981 O O . THR A 1 123 ? -1.768 -4.845 4.175 1.00 77.88 123 THR A O 1
ATOM 984 N N . GLN A 1 124 ? -3.821 -5.423 4.878 1.00 80.88 124 GLN A N 1
ATOM 985 C CA . GLN A 1 124 ? -4.077 -6.417 3.841 1.00 80.88 124 GLN A CA 1
ATOM 986 C C . GLN A 1 124 ? -5.270 -6.045 2.960 1.00 80.88 124 GLN A C 1
ATOM 988 O O . GLN A 1 124 ? -6.014 -5.103 3.229 1.00 80.88 124 GLN A O 1
ATOM 993 N N . GLU A 1 125 ? -5.418 -6.762 1.848 1.00 88.75 125 GLU A N 1
ATOM 994 C CA . GLU A 1 125 ? -6.664 -6.741 1.080 1.00 88.75 125 GLU A CA 1
ATOM 995 C C . GLU A 1 125 ? -7.786 -7.336 1.937 1.00 88.75 125 GLU A C 1
ATOM 997 O O . GLU A 1 125 ? -7.585 -8.374 2.568 1.00 88.75 125 GLU A O 1
ATOM 1002 N N . LEU A 1 126 ? -8.957 -6.697 1.930 1.00 93.44 126 LEU A N 1
ATOM 1003 C CA . LEU A 1 126 ? -10.168 -7.239 2.543 1.00 93.44 126 LEU A CA 1
ATOM 1004 C C . LEU A 1 126 ? -11.273 -7.370 1.500 1.00 93.44 126 LEU A C 1
ATOM 1006 O O . LEU A 1 126 ? -11.505 -6.465 0.696 1.00 93.44 126 LEU A O 1
ATOM 1010 N N . LYS A 1 127 ? -12.001 -8.478 1.536 1.00 96.25 127 LYS A N 1
ATOM 1011 C CA . LYS A 1 127 ? -13.131 -8.751 0.651 1.00 96.25 127 LYS A CA 1
ATOM 1012 C C . LYS A 1 127 ? -14.211 -9.552 1.356 1.00 96.25 127 LYS A C 1
ATOM 1014 O O . LYS A 1 127 ? -14.041 -10.067 2.458 1.00 96.25 127 LYS A O 1
ATOM 1019 N N . LYS A 1 128 ? -15.347 -9.680 0.676 1.00 97.69 128 LYS A N 1
ATOM 1020 C CA . LYS A 1 128 ? -16.477 -10.468 1.159 1.00 97.69 128 LYS A CA 1
ATOM 1021 C C . LYS A 1 128 ? -16.047 -11.876 1.579 1.00 97.69 128 LYS A C 1
ATOM 1023 O O . LYS A 1 128 ? -15.428 -12.596 0.800 1.00 97.69 128 LYS A O 1
ATOM 1028 N N . GLY A 1 129 ? -16.462 -12.269 2.780 1.00 96.50 129 GLY A N 1
ATOM 1029 C CA . GLY A 1 129 ? -16.120 -13.544 3.407 1.00 96.50 129 GLY A CA 1
ATOM 1030 C C . GLY A 1 129 ? -14.973 -13.451 4.413 1.00 96.50 129 GLY A C 1
ATOM 1031 O O . GLY A 1 129 ? -14.897 -14.306 5.294 1.00 96.50 129 GLY A O 1
ATOM 1032 N N . ASP A 1 130 ? -14.140 -12.408 4.348 1.00 96.00 130 ASP A N 1
ATOM 1033 C CA . ASP A 1 130 ? -13.073 -12.202 5.325 1.00 96.00 130 ASP A CA 1
ATOM 1034 C C . ASP A 1 130 ? -13.645 -11.883 6.708 1.00 96.00 130 ASP A C 1
ATOM 1036 O O . ASP A 1 130 ? -14.758 -11.369 6.856 1.00 96.00 130 ASP A O 1
ATOM 1040 N N . SER A 1 131 ? -12.887 -12.217 7.750 1.00 93.44 131 SER A N 1
ATOM 1041 C CA . SER A 1 131 ? -13.272 -11.958 9.137 1.00 93.44 131 SER A CA 1
ATOM 1042 C C . SER A 1 131 ? -12.073 -11.599 10.002 1.00 93.44 131 SER A C 1
ATOM 1044 O O . SER A 1 131 ? -10.949 -12.014 9.724 1.00 93.44 131 SER A O 1
ATOM 1046 N N . GLY A 1 132 ? -12.317 -10.878 11.091 1.00 84.31 132 GLY A N 1
ATOM 1047 C CA . GLY A 1 132 ? -11.322 -10.574 12.112 1.00 84.31 132 GLY A CA 1
ATOM 1048 C C . GLY A 1 132 ? -11.162 -9.082 12.368 1.00 84.31 132 GLY A C 1
ATOM 1049 O O . GLY A 1 132 ? -11.998 -8.261 11.989 1.00 84.31 132 GLY A O 1
ATOM 1050 N N . LYS A 1 133 ? -10.064 -8.724 13.041 1.00 82.38 133 LYS A N 1
ATOM 1051 C CA . LYS A 1 133 ? -9.923 -7.386 13.621 1.00 82.38 133 LYS A CA 1
ATOM 1052 C C . LYS A 1 133 ? -9.855 -6.268 12.581 1.00 82.38 133 LYS A C 1
ATOM 1054 O O . LYS A 1 133 ? -10.466 -5.228 12.792 1.00 82.38 133 LYS A O 1
ATOM 1059 N N . GLU A 1 134 ? -9.171 -6.485 11.459 1.00 85.88 134 GLU A N 1
ATOM 1060 C CA . GLU A 1 134 ? -9.117 -5.495 10.372 1.00 85.88 134 GLU A CA 1
ATOM 1061 C C . GLU A 1 134 ? -10.488 -5.269 9.717 1.00 85.88 134 GLU A C 1
ATOM 1063 O O . GLU A 1 134 ? -10.790 -4.158 9.296 1.00 85.88 134 GLU A O 1
ATOM 1068 N N . VAL A 1 135 ? -11.373 -6.272 9.713 1.00 94.25 135 VAL A N 1
ATOM 1069 C CA . VAL A 1 135 ? -12.751 -6.089 9.236 1.00 94.25 135 VAL A CA 1
ATOM 1070 C C . VAL A 1 135 ? -13.566 -5.249 10.219 1.00 94.25 135 VAL A C 1
ATOM 1072 O O . VAL A 1 135 ? -14.311 -4.376 9.788 1.00 94.25 135 VAL A O 1
ATOM 1075 N N . GLU A 1 136 ? -13.411 -5.448 11.533 1.00 86.88 136 GLU A N 1
ATOM 1076 C CA . GLU A 1 136 ? -14.055 -4.575 12.533 1.00 86.88 136 GLU A CA 1
ATOM 1077 C C . GLU A 1 136 ? -13.588 -3.123 12.400 1.00 86.88 136 GLU A C 1
ATOM 1079 O O . GLU A 1 136 ? -14.387 -2.195 12.526 1.00 86.88 136 GLU A O 1
ATOM 1084 N N . ILE A 1 137 ? -12.293 -2.933 12.140 1.00 88.81 137 ILE A N 1
ATOM 1085 C CA . ILE A 1 137 ? -11.681 -1.624 11.905 1.00 88.81 137 ILE A CA 1
ATOM 1086 C C . ILE A 1 137 ? -12.305 -0.972 10.673 1.00 88.81 137 ILE A C 1
ATOM 1088 O O . ILE A 1 137 ? -12.881 0.106 10.784 1.00 88.81 137 ILE A O 1
ATOM 1092 N N . LEU A 1 138 ? -12.279 -1.669 9.532 1.00 95.62 138 LEU A N 1
ATOM 1093 C CA . LEU A 1 138 ? -12.904 -1.221 8.291 1.00 95.62 138 LEU A CA 1
ATOM 1094 C C . LEU A 1 138 ? -14.369 -0.827 8.514 1.00 95.62 138 LEU A C 1
ATOM 1096 O O . LEU A 1 138 ? -14.799 0.238 8.090 1.00 95.62 138 LEU A O 1
ATOM 1100 N N . GLN A 1 139 ? -15.144 -1.680 9.184 1.00 97.56 139 GLN A N 1
ATOM 1101 C CA . GLN A 1 139 ? -16.559 -1.430 9.455 1.00 97.56 139 GLN A CA 1
ATOM 1102 C C . GLN A 1 139 ? -16.774 -0.200 10.343 1.00 97.56 139 GLN A C 1
ATOM 1104 O O . GLN A 1 139 ? -17.741 0.531 10.138 1.00 97.56 139 GLN A O 1
ATOM 1109 N N . SER A 1 140 ? -15.883 0.034 11.308 1.00 92.38 140 SER A N 1
ATOM 1110 C CA . SER A 1 140 ? -15.919 1.219 12.169 1.00 92.38 140 SER A CA 1
ATOM 1111 C C . SER A 1 140 ? -15.672 2.493 11.361 1.00 92.38 140 SER A C 1
ATOM 1113 O O . SER A 1 140 ? -16.459 3.429 11.461 1.00 92.38 140 SER A O 1
ATOM 1115 N N . TRP A 1 141 ? -14.662 2.490 10.490 1.00 94.81 141 TRP A N 1
ATOM 1116 C CA . TRP A 1 141 ? -14.339 3.620 9.614 1.00 94.81 141 TRP A CA 1
ATOM 1117 C C . TRP A 1 141 ? -15.430 3.900 8.576 1.00 94.81 141 TRP A C 1
ATOM 1119 O O . TRP A 1 141 ? -15.863 5.033 8.409 1.00 94.81 141 TRP A O 1
ATOM 1129 N N . LEU A 1 142 ? -15.974 2.858 7.939 1.00 97.50 142 LEU A N 1
ATOM 1130 C CA . LEU A 1 142 ? -17.104 3.003 7.015 1.00 97.50 142 LEU A CA 1
ATOM 1131 C C . LEU A 1 142 ? -18.360 3.552 7.707 1.00 97.50 142 LEU A C 1
ATOM 1133 O O . LEU A 1 142 ? -19.177 4.206 7.065 1.00 97.50 142 LEU A O 1
ATOM 1137 N N . LYS A 1 143 ? -18.543 3.263 9.002 1.00 94.62 143 LYS A N 1
ATOM 1138 C CA . LYS A 1 143 ? -19.644 3.808 9.803 1.00 94.62 143 LYS A CA 1
ATOM 1139 C C . LYS A 1 143 ? -19.403 5.274 10.162 1.00 94.62 143 LYS A C 1
ATOM 1141 O O . LYS A 1 143 ? -20.355 6.050 10.138 1.00 94.62 143 LYS A O 1
ATOM 1146 N N . GLU A 1 144 ? -18.166 5.635 10.488 1.00 92.81 144 GLU A N 1
ATOM 1147 C CA . GLU A 1 144 ? -17.743 7.012 10.774 1.00 92.81 144 GLU A CA 1
ATOM 1148 C C . GLU A 1 144 ? -17.957 7.940 9.572 1.00 92.81 144 GLU A C 1
ATOM 1150 O O . GLU A 1 144 ? -18.460 9.048 9.731 1.00 92.81 144 GLU A O 1
ATOM 1155 N N . GLU A 1 145 ? -17.722 7.429 8.363 1.00 94.81 145 GLU A N 1
ATOM 1156 C CA . GLU A 1 145 ? -18.020 8.098 7.091 1.00 94.81 145 GLU A CA 1
ATOM 1157 C C . GLU A 1 145 ? -19.507 8.500 6.934 1.00 94.81 145 GLU A C 1
ATOM 1159 O O . GLU A 1 145 ? -19.861 9.388 6.153 1.00 94.81 145 GLU A O 1
ATOM 1164 N N . GLY A 1 146 ? -20.395 7.844 7.686 1.00 94.75 146 GLY A N 1
ATOM 1165 C CA . GLY A 1 146 ? -21.801 8.197 7.818 1.00 94.75 146 GLY A CA 1
ATOM 1166 C C . GLY A 1 146 ? -22.768 7.251 7.107 1.00 94.75 146 GLY A C 1
ATOM 1167 O O . GLY A 1 146 ? -22.409 6.359 6.333 1.00 94.75 146 GLY A O 1
ATOM 1168 N N . THR A 1 147 ? -24.059 7.468 7.361 1.00 95.75 147 THR A N 1
ATOM 1169 C CA . THR A 1 147 ? -25.151 6.596 6.895 1.00 95.75 147 THR A CA 1
ATOM 1170 C C . THR A 1 147 ? -25.336 6.596 5.378 1.00 95.75 147 THR A C 1
ATOM 1172 O O . THR A 1 147 ? -25.918 5.656 4.849 1.00 95.75 147 THR A O 1
ATOM 1175 N N . GLY A 1 148 ? -24.817 7.597 4.658 1.00 96.31 148 GLY A N 1
ATOM 1176 C CA . GLY A 1 148 ? -24.776 7.586 3.192 1.00 96.31 148 GLY A CA 1
ATOM 1177 C C . GLY A 1 148 ? -23.839 6.513 2.626 1.00 96.31 148 GLY A C 1
ATOM 1178 O O . GLY A 1 148 ? -24.091 5.986 1.544 1.00 96.31 148 GLY A O 1
ATOM 1179 N N . ILE A 1 149 ? -22.794 6.143 3.373 1.00 98.00 149 ILE A N 1
ATOM 1180 C CA . ILE A 1 149 ? -21.837 5.101 2.989 1.00 98.00 149 ILE A CA 1
ATOM 1181 C C . ILE A 1 149 ? -22.215 3.769 3.626 1.00 98.00 149 ILE A C 1
ATOM 1183 O O . ILE A 1 149 ? -22.428 2.788 2.904 1.00 98.00 149 ILE A O 1
ATOM 1187 N N . TYR A 1 150 ? -22.406 3.737 4.946 1.00 98.00 150 TYR A N 1
ATOM 1188 C CA . TYR A 1 150 ? -22.728 2.507 5.669 1.00 98.00 150 TYR A CA 1
ATOM 1189 C C . TYR A 1 150 ? -24.016 2.621 6.509 1.00 98.00 150 TYR A C 1
ATOM 1191 O O . TYR A 1 150 ? -23.948 2.650 7.738 1.00 98.00 150 TYR A O 1
ATOM 1199 N N . PRO A 1 151 ? -25.205 2.658 5.867 1.00 97.69 151 PRO A N 1
ATOM 1200 C CA . PRO A 1 151 ? -26.496 2.792 6.544 1.00 97.69 151 PRO A CA 1
ATOM 1201 C C . PRO A 1 151 ? -26.727 1.736 7.625 1.00 97.69 151 PRO A C 1
ATOM 1203 O O . PRO A 1 151 ? -27.297 2.030 8.670 1.00 97.69 151 PRO A O 1
ATOM 1206 N N . GLU A 1 152 ? -26.287 0.503 7.372 1.00 97.50 152 GLU A N 1
ATOM 1207 C CA . GLU A 1 152 ? -26.462 -0.611 8.296 1.00 97.50 152 GLU A CA 1
ATOM 1208 C C . GLU A 1 152 ? -25.595 -0.463 9.556 1.00 97.50 152 GLU A C 1
ATOM 1210 O O . GLU A 1 152 ? -25.978 -0.947 10.619 1.00 97.50 152 GLU A O 1
ATOM 1215 N N . GLY A 1 153 ? -24.427 0.187 9.455 1.00 95.00 153 GLY A N 1
ATOM 1216 C CA . GLY A 1 153 ? -23.546 0.477 10.592 1.00 95.00 153 GLY A CA 1
ATOM 1217 C C . GLY A 1 153 ? -23.124 -0.745 11.422 1.00 95.00 153 GLY A C 1
ATOM 1218 O O . GLY A 1 153 ? -22.828 -0.599 12.614 1.00 95.00 153 GLY A O 1
ATOM 1219 N N . ILE A 1 154 ? -23.134 -1.942 10.820 1.00 96.69 154 ILE A N 1
ATOM 1220 C CA . ILE A 1 154 ? -22.836 -3.214 11.490 1.00 96.69 154 ILE A CA 1
ATOM 1221 C C . ILE A 1 154 ? -21.322 -3.351 11.657 1.00 96.69 154 ILE A C 1
ATOM 1223 O O . ILE A 1 154 ? -20.582 -3.386 10.671 1.00 96.69 154 ILE A O 1
ATOM 1227 N N . ILE A 1 155 ? -20.879 -3.486 12.907 1.00 96.50 155 ILE A N 1
ATOM 1228 C CA . ILE A 1 155 ? -19.487 -3.758 13.275 1.00 96.50 155 ILE A CA 1
ATOM 1229 C C . ILE A 1 155 ? -19.470 -5.094 14.012 1.00 96.50 155 ILE A C 1
ATOM 1231 O O . ILE A 1 155 ? -19.761 -5.164 15.202 1.00 96.50 155 ILE A O 1
ATOM 1235 N N . ASN A 1 156 ? -19.209 -6.168 13.279 1.00 95.25 156 ASN A N 1
ATOM 1236 C CA . ASN A 1 156 ? -19.202 -7.536 13.802 1.00 95.25 156 ASN A CA 1
ATOM 1237 C C . ASN A 1 156 ? -17.950 -8.321 13.393 1.00 95.25 156 ASN A C 1
ATOM 1239 O O . ASN A 1 156 ? -17.851 -9.509 13.687 1.00 95.25 156 ASN A O 1
ATOM 1243 N N . GLY A 1 157 ? -17.029 -7.683 12.667 1.00 91.56 157 GLY A N 1
ATOM 1244 C CA . GLY A 1 157 ? -15.798 -8.309 12.212 1.00 91.56 157 GLY A CA 1
ATOM 1245 C C . GLY A 1 157 ? -15.987 -9.330 11.102 1.00 91.56 157 GLY A C 1
ATOM 1246 O O . GLY A 1 157 ? -15.040 -10.051 10.816 1.00 91.56 157 GLY A O 1
ATOM 1247 N N . TYR A 1 158 ? -17.163 -9.395 10.471 1.00 98.00 158 TYR A N 1
ATOM 1248 C CA . TYR A 1 158 ? -17.443 -10.243 9.313 1.00 98.00 158 TYR A CA 1
ATOM 1249 C C . TYR A 1 158 ? -17.748 -9.393 8.079 1.00 98.00 158 TYR A C 1
ATOM 1251 O O . TYR A 1 158 ? -18.701 -8.611 8.065 1.00 98.00 158 TYR A O 1
ATOM 1259 N N . PHE A 1 159 ? -16.975 -9.580 7.009 1.00 98.38 159 PHE A N 1
ATOM 1260 C CA . PHE A 1 159 ? -17.132 -8.828 5.771 1.00 98.38 159 PHE A CA 1
ATOM 1261 C C . PHE A 1 159 ? -18.279 -9.439 4.960 1.00 98.38 159 PHE A C 1
ATOM 1263 O O . PHE A 1 159 ? -18.094 -10.242 4.044 1.00 98.38 159 PHE A O 1
ATOM 1270 N N . GLY A 1 160 ? -19.500 -9.056 5.322 1.00 98.19 160 GLY A N 1
ATOM 1271 C CA . GLY A 1 160 ? -20.723 -9.493 4.661 1.00 98.19 160 GLY A CA 1
ATOM 1272 C C . GLY A 1 160 ? -21.161 -8.590 3.499 1.00 98.19 160 GLY A C 1
ATOM 1273 O O . GLY A 1 160 ? -20.499 -7.604 3.168 1.00 98.19 160 GLY A O 1
ATOM 1274 N N . PRO A 1 161 ? -22.336 -8.872 2.903 1.00 98.44 161 PRO A N 1
ATOM 1275 C CA . PRO A 1 161 ? -22.895 -8.066 1.815 1.00 98.44 161 PRO A CA 1
ATOM 1276 C C . PRO A 1 161 ? -23.106 -6.583 2.161 1.00 98.44 161 PRO A C 1
ATOM 1278 O O . PRO A 1 161 ? -23.008 -5.736 1.280 1.00 98.44 161 PRO A O 1
ATOM 1281 N N . ALA A 1 162 ? -23.406 -6.257 3.424 1.00 98.25 162 ALA A N 1
ATOM 1282 C CA . ALA A 1 162 ? -23.566 -4.868 3.863 1.00 98.25 162 ALA A CA 1
ATOM 1283 C C . ALA A 1 162 ? -22.231 -4.108 3.817 1.00 98.25 162 ALA A C 1
ATOM 1285 O O . ALA A 1 162 ? -22.158 -3.026 3.240 1.00 98.25 162 ALA A O 1
ATOM 1286 N N . THR A 1 163 ? -21.160 -4.719 4.334 1.00 98.62 163 THR A N 1
ATOM 1287 C CA . THR A 1 163 ? -19.802 -4.162 4.275 1.00 98.62 163 THR A CA 1
ATOM 1288 C C . THR A 1 163 ? -19.323 -4.020 2.829 1.00 98.62 163 THR A C 1
ATOM 1290 O O . THR A 1 163 ? -18.791 -2.979 2.470 1.00 98.62 163 THR A O 1
ATOM 1293 N N . GLU A 1 164 ? -19.597 -4.999 1.959 1.00 98.62 164 GLU A N 1
ATOM 1294 C CA . GLU A 1 164 ? -19.267 -4.916 0.526 1.00 98.62 164 GLU A CA 1
ATOM 1295 C C . GLU A 1 164 ? -19.928 -3.717 -0.164 1.00 98.62 164 GLU A C 1
ATOM 1297 O O . GLU A 1 164 ? -19.269 -2.979 -0.896 1.00 98.62 164 GLU A O 1
ATOM 1302 N N . ARG A 1 165 ? -21.223 -3.487 0.085 1.00 98.56 165 ARG A N 1
ATOM 1303 C CA . ARG A 1 165 ? -21.931 -2.317 -0.455 1.00 98.56 165 ARG A CA 1
ATOM 1304 C C . ARG A 1 165 ? -21.367 -1.008 0.084 1.00 98.56 165 ARG A C 1
ATOM 1306 O O . ARG A 1 165 ? -21.237 -0.058 -0.681 1.00 98.56 165 ARG A O 1
ATOM 1313 N N . ALA A 1 166 ? -21.025 -0.959 1.369 1.00 98.62 166 ALA A N 1
ATOM 1314 C CA . ALA A 1 166 ? -20.412 0.221 1.966 1.00 98.62 166 ALA A CA 1
ATOM 1315 C C . ALA A 1 166 ? -19.040 0.522 1.349 1.00 98.62 166 ALA A C 1
ATOM 1317 O O . ALA A 1 166 ? -18.778 1.667 0.994 1.00 98.62 166 ALA A O 1
ATOM 1318 N N . VAL A 1 167 ? -18.214 -0.503 1.108 1.00 98.56 167 VAL A N 1
ATOM 1319 C CA . VAL A 1 167 ? -16.945 -0.342 0.384 1.00 98.56 167 VAL A CA 1
ATOM 1320 C C . VAL A 1 167 ? -17.184 0.175 -1.034 1.00 98.56 167 VAL A C 1
ATOM 1322 O O . VAL A 1 167 ? -16.509 1.113 -1.436 1.00 98.56 167 VAL A O 1
ATOM 1325 N N . LYS A 1 168 ? -18.169 -0.349 -1.779 1.00 98.69 168 LYS A N 1
ATOM 1326 C CA . LYS A 1 168 ? -18.504 0.170 -3.123 1.00 98.69 168 LYS A CA 1
ATOM 1327 C C . LYS A 1 168 ? -18.845 1.660 -3.097 1.00 98.69 168 LYS A C 1
ATOM 1329 O O . LYS A 1 168 ? -18.272 2.423 -3.866 1.00 98.69 168 LYS A O 1
ATOM 1334 N N . ARG A 1 169 ? -19.704 2.086 -2.167 1.00 98.62 169 ARG A N 1
ATOM 1335 C CA . ARG A 1 169 ? -20.076 3.502 -2.018 1.00 98.62 169 ARG A CA 1
ATOM 1336 C C . ARG A 1 169 ? -18.893 4.372 -1.605 1.00 98.62 169 ARG A C 1
ATOM 1338 O O . ARG A 1 169 ? -18.747 5.474 -2.118 1.00 98.62 169 ARG A O 1
ATOM 1345 N N . PHE A 1 170 ? -18.042 3.885 -0.702 1.00 98.50 170 PHE A N 1
ATOM 1346 C CA . PHE A 1 170 ? -16.812 4.577 -0.321 1.00 98.50 170 PHE A CA 1
ATOM 1347 C C . PHE A 1 170 ? -15.889 4.762 -1.536 1.00 98.50 170 PHE A C 1
ATOM 1349 O O . PHE A 1 170 ? -15.421 5.865 -1.801 1.00 98.50 170 PHE A O 1
ATOM 1356 N N . GLN A 1 171 ? -15.692 3.706 -2.328 1.00 98.25 171 GLN A N 1
ATOM 1357 C CA . GLN A 1 171 ? -14.893 3.753 -3.555 1.00 98.25 171 GLN A CA 1
ATOM 1358 C C . GLN A 1 171 ? -15.447 4.744 -4.581 1.00 98.25 171 GLN A C 1
ATOM 1360 O O . GLN A 1 171 ? -14.681 5.451 -5.224 1.00 98.25 171 GLN A O 1
ATOM 1365 N N . GLU A 1 172 ? -16.769 4.810 -4.724 1.00 98.06 172 GLU A N 1
ATOM 1366 C CA . GLU A 1 172 ? -17.446 5.760 -5.610 1.00 98.06 172 GLU A CA 1
ATOM 1367 C C . GLU A 1 172 ? -17.353 7.202 -5.090 1.00 98.06 172 GLU A C 1
ATOM 1369 O O . GLU A 1 172 ? -17.133 8.120 -5.879 1.00 98.06 172 GLU A O 1
ATOM 1374 N N . LYS A 1 173 ? -17.439 7.413 -3.768 1.00 97.69 173 LYS A N 1
ATOM 1375 C CA . LYS A 1 173 ? -17.246 8.729 -3.138 1.00 97.69 173 LYS A CA 1
ATOM 1376 C C . LYS A 1 173 ? -15.839 9.281 -3.385 1.00 97.69 173 LYS A C 1
ATOM 1378 O O . LYS A 1 173 ? -15.696 10.467 -3.665 1.00 97.69 173 LYS A O 1
ATOM 1383 N N . TYR A 1 174 ? -14.821 8.425 -3.325 1.00 95.56 174 TYR A N 1
ATOM 1384 C CA . TYR A 1 174 ? -13.413 8.777 -3.546 1.00 95.56 174 TYR A CA 1
ATOM 1385 C C . TYR A 1 174 ? -12.891 8.259 -4.898 1.00 95.56 174 TYR A C 1
ATOM 1387 O O . TYR A 1 174 ? -11.747 7.817 -5.018 1.00 95.56 174 TYR A O 1
ATOM 1395 N N . ALA A 1 175 ? -13.730 8.298 -5.940 1.00 94.00 175 ALA A N 1
ATOM 1396 C CA . ALA A 1 175 ? -13.429 7.689 -7.237 1.00 94.00 175 ALA A CA 1
ATOM 1397 C C . ALA A 1 175 ? -12.158 8.236 -7.908 1.00 94.00 175 ALA A C 1
ATOM 1399 O O . ALA A 1 175 ? -11.466 7.477 -8.589 1.00 94.00 175 ALA A O 1
ATOM 1400 N N . ALA A 1 176 ? -11.838 9.518 -7.708 1.00 88.06 176 ALA A N 1
ATOM 1401 C CA . ALA A 1 176 ? -10.629 10.139 -8.252 1.00 88.06 176 ALA A CA 1
ATOM 1402 C C . ALA A 1 176 ? -9.342 9.506 -7.694 1.00 88.06 176 ALA A C 1
ATOM 1404 O O . ALA A 1 176 ? -8.405 9.277 -8.454 1.00 88.06 176 ALA A O 1
ATOM 1405 N N . ASP A 1 177 ? -9.340 9.148 -6.408 1.00 85.62 177 ASP A N 1
ATOM 1406 C CA . ASP A 1 177 ? -8.173 8.585 -5.719 1.00 85.62 177 ASP A CA 1
ATOM 1407 C C . ASP A 1 177 ? -8.131 7.053 -5.826 1.00 85.62 177 ASP A C 1
ATOM 1409 O O . ASP A 1 177 ? -7.063 6.442 -5.839 1.00 85.62 177 ASP A O 1
ATOM 1413 N N . ILE A 1 178 ? -9.302 6.409 -5.906 1.00 91.19 178 ILE A N 1
ATOM 1414 C CA . ILE A 1 178 ? -9.406 4.948 -5.824 1.00 91.19 178 ILE A CA 1
ATOM 1415 C C . ILE A 1 178 ? -9.616 4.291 -7.189 1.00 91.19 178 ILE A C 1
ATOM 1417 O O . ILE A 1 178 ? -8.931 3.323 -7.526 1.00 91.19 178 ILE A O 1
ATOM 1421 N N . LEU A 1 179 ? -10.585 4.767 -7.971 1.00 90.81 179 LEU A N 1
ATOM 1422 C CA . LEU A 1 179 ? -11.048 4.080 -9.180 1.00 90.81 179 LEU A CA 1
ATOM 1423 C C . LEU A 1 179 ? -10.295 4.547 -10.429 1.00 90.81 179 LEU A C 1
ATOM 1425 O O . LEU A 1 179 ? -9.788 3.716 -11.190 1.00 90.81 179 LEU A O 1
ATOM 1429 N N . ALA A 1 180 ? -10.165 5.863 -10.614 1.00 86.00 180 ALA A N 1
ATOM 1430 C CA . ALA A 1 180 ? -9.537 6.461 -11.788 1.00 86.00 180 ALA A CA 1
ATOM 1431 C C . ALA A 1 180 ? -8.075 6.011 -12.008 1.00 86.00 180 ALA A C 1
ATOM 1433 O O . ALA A 1 180 ? -7.752 5.633 -13.139 1.00 86.00 180 ALA A O 1
ATOM 1434 N N . PRO A 1 181 ? -7.198 5.917 -10.982 1.00 83.31 181 PRO A N 1
ATOM 1435 C CA . PRO A 1 181 ? -5.804 5.501 -11.177 1.00 83.31 181 PRO A CA 1
ATOM 1436 C C . PRO A 1 181 ? -5.656 4.054 -11.659 1.00 83.31 181 PRO A C 1
ATOM 1438 O O . PRO A 1 181 ? -4.623 3.692 -12.235 1.00 83.31 181 PRO A O 1
ATOM 1441 N N . GLN A 1 182 ? -6.696 3.246 -11.431 1.00 85.38 182 GLN A N 1
ATOM 1442 C CA . GLN A 1 182 ? -6.811 1.851 -11.845 1.00 85.38 182 GLN A CA 1
ATOM 1443 C C . GLN A 1 182 ? -7.609 1.676 -13.149 1.00 85.38 182 GLN A C 1
ATOM 1445 O O . GLN A 1 182 ? -7.777 0.547 -13.607 1.00 85.38 182 GLN A O 1
ATOM 1450 N N . GLY A 1 183 ? -8.138 2.758 -13.735 1.00 83.25 183 GLY A N 1
ATOM 1451 C CA . GLY A 1 183 ? -9.015 2.703 -14.908 1.00 83.25 183 GLY A CA 1
ATOM 1452 C C . GLY A 1 183 ? -10.383 2.064 -14.640 1.00 83.25 183 GLY A C 1
ATOM 1453 O O . GLY A 1 183 ? -11.012 1.559 -15.568 1.00 83.25 183 GLY A O 1
ATOM 1454 N N . LYS A 1 184 ? -10.838 2.043 -13.381 1.00 88.69 184 LYS A N 1
ATOM 1455 C CA . LYS A 1 184 ? -12.154 1.520 -12.989 1.00 88.69 184 LYS A CA 1
ATOM 1456 C C . LYS A 1 184 ? -13.193 2.641 -13.020 1.00 88.69 184 LYS A C 1
ATOM 1458 O O . LYS A 1 184 ? -12.879 3.790 -12.727 1.00 88.69 184 LYS A O 1
ATOM 1463 N N . THR A 1 185 ? -14.438 2.297 -13.339 1.00 92.00 185 THR A N 1
ATOM 1464 C CA . THR A 1 185 ? -15.560 3.253 -13.403 1.00 92.00 185 THR A CA 1
ATOM 1465 C C . THR A 1 185 ? -16.633 3.013 -12.340 1.00 92.00 185 THR A C 1
ATOM 1467 O O . THR A 1 185 ? -17.527 3.837 -12.191 1.00 92.00 185 THR A O 1
ATOM 1470 N N . TYR A 1 186 ? -16.548 1.911 -11.592 1.00 95.38 186 TYR A N 1
ATOM 1471 C CA . TYR A 1 186 ? -17.496 1.542 -10.538 1.00 95.38 186 TYR A CA 1
ATOM 1472 C C . TYR A 1 186 ? -16.790 0.841 -9.373 1.00 95.38 186 TYR A C 1
ATOM 1474 O O . TYR A 1 186 ? -15.723 0.239 -9.550 1.00 95.38 186 TYR A O 1
ATOM 1482 N N . GLY A 1 187 ? -17.398 0.903 -8.184 1.00 95.50 187 GLY A N 1
ATOM 1483 C CA . GLY A 1 187 ? -16.881 0.254 -6.982 1.00 95.50 187 GLY A CA 1
ATOM 1484 C C . GLY A 1 187 ? -16.804 -1.269 -7.129 1.00 95.50 187 GLY A C 1
ATOM 1485 O O . GLY A 1 187 ? -17.760 -1.932 -7.540 1.00 95.50 187 GLY A O 1
ATOM 1486 N N . THR A 1 188 ? -15.670 -1.857 -6.750 1.00 95.31 188 THR A N 1
ATOM 1487 C CA . THR A 1 188 ? -15.465 -3.313 -6.767 1.00 95.31 188 THR A CA 1
ATOM 1488 C C . THR A 1 188 ? -16.014 -3.995 -5.518 1.00 95.31 188 THR A C 1
ATOM 1490 O O . THR A 1 188 ? -16.372 -5.169 -5.575 1.00 95.31 188 THR A O 1
ATOM 1493 N N . GLY A 1 189 ? -16.094 -3.277 -4.392 1.00 96.88 189 GLY A N 1
ATOM 1494 C CA . GLY A 1 189 ? -16.433 -3.847 -3.083 1.00 96.88 189 GLY A CA 1
ATOM 1495 C C . GLY A 1 189 ? -15.295 -4.631 -2.430 1.00 96.88 189 GLY A C 1
ATOM 1496 O O . GLY A 1 189 ? -15.504 -5.255 -1.393 1.00 96.88 189 GLY A O 1
ATOM 1497 N N . VAL A 1 190 ? -14.102 -4.597 -3.026 1.00 95.06 190 VAL A N 1
ATOM 1498 C CA . VAL A 1 190 ? -12.863 -5.146 -2.467 1.00 95.06 190 VAL A CA 1
ATOM 1499 C C . VAL A 1 190 ? -12.026 -3.986 -1.957 1.00 95.06 190 VAL A C 1
ATOM 1501 O O . VAL A 1 190 ? -11.776 -3.049 -2.710 1.00 95.06 190 VAL A O 1
ATOM 1504 N N . VAL A 1 191 ? -11.560 -4.059 -0.714 1.00 94.44 191 VAL A N 1
ATOM 1505 C CA . VAL A 1 191 ? -10.584 -3.117 -0.158 1.00 94.44 191 VAL A CA 1
ATOM 1506 C C . VAL A 1 191 ? -9.214 -3.457 -0.737 1.00 94.44 191 VAL A C 1
ATOM 1508 O O . VAL A 1 191 ? -8.397 -4.131 -0.114 1.00 94.44 191 VAL A O 1
ATOM 1511 N N . ASP A 1 192 ? -9.012 -3.045 -1.987 1.00 89.44 192 ASP A N 1
ATOM 1512 C CA . ASP A 1 192 ? -7.750 -3.169 -2.709 1.00 89.44 192 ASP A CA 1
ATOM 1513 C C . ASP A 1 192 ? -6.716 -2.140 -2.217 1.00 89.44 192 ASP A C 1
ATOM 1515 O O . ASP A 1 192 ? -6.971 -1.357 -1.301 1.00 89.44 192 ASP A O 1
ATOM 1519 N N . HIS A 1 193 ? -5.526 -2.143 -2.821 1.00 85.06 193 HIS A N 1
ATOM 1520 C CA . HIS A 1 193 ? -4.416 -1.286 -2.396 1.00 85.06 193 HIS A CA 1
ATOM 1521 C C . HIS A 1 193 ? -4.786 0.208 -2.348 1.00 85.06 193 HIS A C 1
ATOM 1523 O O . HIS A 1 193 ? -4.483 0.878 -1.364 1.00 85.06 193 HIS A O 1
ATOM 1529 N N . TYR A 1 194 ? -5.481 0.716 -3.371 1.00 87.25 194 TYR A N 1
ATOM 1530 C CA . TYR A 1 194 ? -5.891 2.121 -3.439 1.00 87.25 194 TYR A CA 1
ATOM 1531 C C . TYR A 1 194 ? -6.996 2.444 -2.429 1.00 87.25 194 TYR A C 1
ATOM 1533 O O . TYR A 1 194 ? -6.930 3.456 -1.736 1.00 87.25 194 TYR A O 1
ATOM 1541 N N . THR A 1 195 ? -7.982 1.551 -2.285 1.00 93.19 195 THR A N 1
ATOM 1542 C CA . THR A 1 195 ? -9.046 1.706 -1.280 1.00 93.19 195 THR A CA 1
ATOM 1543 C C . THR A 1 195 ? -8.464 1.753 0.131 1.00 93.19 195 THR A C 1
ATOM 1545 O O . THR A 1 195 ? -8.878 2.563 0.958 1.00 93.19 195 THR A O 1
ATOM 1548 N N . ARG A 1 196 ? -7.477 0.897 0.403 1.00 88.81 196 ARG A N 1
ATOM 1549 C CA . ARG A 1 196 ? -6.798 0.814 1.691 1.00 88.81 196 ARG A CA 1
ATOM 1550 C C . ARG A 1 196 ? -5.964 2.049 1.998 1.00 88.81 196 ARG A C 1
ATOM 1552 O O . ARG A 1 196 ? -6.022 2.522 3.126 1.00 88.81 196 ARG A O 1
ATOM 1559 N N . ILE A 1 197 ? -5.226 2.570 1.014 1.00 82.00 197 ILE A N 1
ATOM 1560 C CA . ILE A 1 197 ? -4.508 3.844 1.152 1.00 82.00 197 ILE A CA 1
ATOM 1561 C C . ILE A 1 197 ? -5.485 4.934 1.557 1.00 82.00 197 ILE A C 1
ATOM 1563 O O . ILE A 1 197 ? -5.260 5.571 2.577 1.00 82.00 197 ILE A O 1
ATOM 1567 N N . LYS A 1 198 ? -6.606 5.076 0.839 1.00 87.25 198 LYS A N 1
ATOM 1568 C CA . LYS A 1 198 ? -7.564 6.138 1.145 1.00 87.25 198 LYS A CA 1
ATOM 1569 C C . LYS A 1 198 ? -8.193 5.989 2.530 1.00 87.25 198 LYS A C 1
ATOM 1571 O O . LYS A 1 198 ? -8.341 6.965 3.253 1.00 87.25 198 LYS A O 1
ATOM 1576 N N . LEU A 1 199 ? -8.543 4.766 2.928 1.00 90.19 199 LEU A N 1
ATOM 1577 C CA . LEU A 1 199 ? -9.058 4.499 4.274 1.00 90.19 199 LEU A CA 1
ATOM 1578 C C . LEU A 1 199 ? -8.024 4.818 5.356 1.00 90.19 199 LEU A C 1
ATOM 1580 O O . LEU A 1 199 ? -8.359 5.453 6.350 1.00 90.19 199 LEU A O 1
ATOM 1584 N N . ASN A 1 200 ? -6.771 4.410 5.157 1.00 83.50 200 ASN A N 1
ATOM 1585 C CA . ASN A 1 200 ? -5.707 4.705 6.107 1.00 83.50 200 ASN A CA 1
ATOM 1586 C C . ASN A 1 200 ? -5.385 6.207 6.148 1.00 83.50 200 ASN A C 1
ATOM 1588 O O . ASN A 1 200 ? -5.150 6.740 7.222 1.00 83.50 200 ASN A O 1
ATOM 1592 N N . GLU A 1 201 ? -5.427 6.903 5.013 1.00 78.81 201 GLU A N 1
ATOM 1593 C CA . GLU A 1 201 ? -5.245 8.357 4.930 1.00 78.81 201 GLU A CA 1
ATOM 1594 C C . GLU A 1 201 ? -6.264 9.116 5.773 1.00 78.81 201 GLU A C 1
ATOM 1596 O O . GLU A 1 201 ? -5.909 10.053 6.485 1.00 78.81 201 GLU A O 1
ATOM 1601 N N . LEU A 1 202 ? -7.523 8.687 5.715 1.00 82.06 202 LEU A N 1
ATOM 1602 C CA . LEU A 1 202 ? -8.612 9.353 6.417 1.00 82.06 202 LEU A CA 1
ATOM 1603 C C . LEU A 1 202 ? -8.689 8.964 7.898 1.00 82.06 202 LEU A C 1
ATOM 1605 O O . LEU A 1 202 ? -9.024 9.809 8.725 1.00 82.06 202 LEU A O 1
ATOM 1609 N N . TYR A 1 203 ? -8.399 7.702 8.233 1.00 82.44 203 TYR A N 1
ATOM 1610 C CA . TYR A 1 203 ? -8.784 7.128 9.527 1.00 82.44 203 TYR A CA 1
ATOM 1611 C C . TYR A 1 203 ? -7.669 6.411 10.292 1.00 82.44 203 TYR A C 1
ATOM 1613 O O . TYR A 1 203 ? -7.860 6.078 11.468 1.00 82.44 203 TYR A O 1
ATOM 1621 N N . ALA A 1 204 ? -6.518 6.132 9.671 1.00 76.00 204 ALA A N 1
ATOM 1622 C CA . ALA A 1 204 ? -5.440 5.482 10.400 1.00 76.00 204 ALA A CA 1
ATOM 1623 C C . ALA A 1 204 ? -4.815 6.443 11.405 1.00 76.00 204 ALA A C 1
ATOM 1625 O O . ALA A 1 204 ? -4.576 7.619 11.146 1.00 76.00 204 ALA A O 1
ATOM 1626 N N . THR A 1 205 ? -4.482 5.898 12.567 1.00 64.62 205 THR A N 1
ATOM 1627 C CA . THR A 1 205 ? -3.764 6.628 13.614 1.00 64.62 205 THR A CA 1
ATOM 1628 C C . THR A 1 205 ? -2.273 6.321 13.609 1.00 64.62 205 THR A C 1
ATOM 1630 O O . THR A 1 205 ? -1.564 6.808 14.485 1.00 64.62 205 THR A O 1
ATOM 1633 N N . SER A 1 206 ? -1.795 5.532 12.631 1.00 57.12 206 SER A N 1
ATOM 1634 C CA . SER A 1 206 ? -0.395 5.104 12.479 1.00 57.12 206 SER A CA 1
ATOM 1635 C C . SER A 1 206 ? 0.587 6.258 12.340 1.00 57.12 206 SER A C 1
ATOM 1637 O O . SER A 1 206 ? 1.772 6.062 12.592 1.00 57.12 206 SER A O 1
ATOM 1639 N N . GLY A 1 207 ? 0.092 7.427 11.917 1.00 51.47 207 GLY A N 1
ATOM 1640 C CA . GLY A 1 207 ? 0.846 8.649 11.658 1.00 51.47 207 GLY A CA 1
ATOM 1641 C C . GLY A 1 207 ? 1.908 8.524 10.555 1.00 51.47 207 GLY A C 1
ATOM 1642 O O . GLY A 1 207 ? 2.403 9.539 10.088 1.00 51.47 207 GLY A O 1
ATOM 1643 N N . ILE A 1 208 ? 2.165 7.315 10.045 1.00 51.81 208 ILE A N 1
ATOM 1644 C CA . ILE A 1 208 ? 2.700 7.063 8.707 1.00 51.81 208 ILE A CA 1
ATOM 1645 C C . ILE A 1 208 ? 1.565 6.528 7.848 1.00 51.81 208 ILE A C 1
ATOM 1647 O O . ILE A 1 208 ? 1.158 5.367 7.947 1.00 51.81 208 ILE A O 1
ATOM 1651 N N . ILE A 1 209 ? 1.039 7.422 7.027 1.00 54.66 209 ILE A N 1
ATOM 1652 C CA . ILE A 1 209 ? 0.068 7.130 5.986 1.00 54.66 209 ILE A CA 1
ATOM 1653 C C . ILE A 1 209 ? 0.889 7.078 4.704 1.00 54.66 209 ILE A C 1
ATOM 1655 O O . ILE A 1 209 ? 1.440 8.122 4.374 1.00 54.66 209 ILE A O 1
ATOM 1659 N N . PRO A 1 210 ? 0.970 5.950 3.970 1.00 54.19 210 PRO A N 1
ATOM 1660 C CA . PRO A 1 210 ? 1.483 5.997 2.611 1.00 54.19 210 PRO A CA 1
ATOM 1661 C C . PRO A 1 210 ? 0.543 6.928 1.833 1.00 54.19 210 PRO A C 1
ATOM 1663 O O . PRO A 1 210 ? -0.606 6.550 1.596 1.00 54.19 210 PRO A O 1
ATOM 1666 N N . PRO A 1 211 ? 0.976 8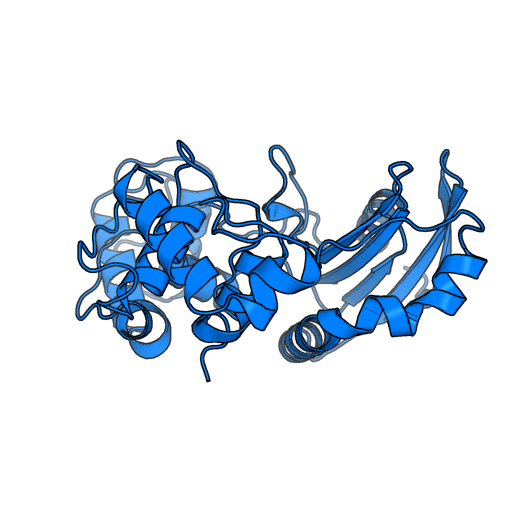.138 1.460 1.00 54.97 211 PRO A N 1
ATOM 1667 C CA . PRO A 1 211 ? 0.141 9.106 0.759 1.00 54.97 211 PRO A CA 1
ATOM 1668 C C . PRO A 1 211 ? -0.091 8.675 -0.690 1.00 54.97 211 PRO A C 1
ATOM 1670 O O . PRO A 1 211 ? -0.903 9.246 -1.412 1.00 54.97 211 PRO A O 1
ATOM 1673 N N . THR A 1 212 ? 0.676 7.682 -1.138 1.00 67.12 212 THR A N 1
ATOM 1674 C CA . THR A 1 212 ? 0.776 7.252 -2.516 1.00 67.12 212 THR A CA 1
ATOM 1675 C C . THR A 1 212 ? 0.914 5.737 -2.601 1.00 67.12 212 THR A C 1
ATOM 1677 O O . THR A 1 212 ? 1.338 5.059 -1.661 1.00 67.12 212 THR A O 1
ATOM 1680 N N . ALA A 1 213 ? 0.511 5.183 -3.743 1.00 80.69 213 ALA A N 1
ATOM 1681 C CA . ALA A 1 213 ? 0.637 3.758 -3.994 1.00 80.69 213 ALA A CA 1
ATOM 1682 C C . ALA A 1 213 ? 2.111 3.393 -4.210 1.00 80.69 213 ALA A C 1
ATOM 1684 O O . ALA A 1 213 ? 2.774 3.976 -5.058 1.00 80.69 213 ALA A O 1
ATOM 1685 N N . GLU A 1 214 ? 2.628 2.405 -3.479 1.00 83.56 214 GLU A N 1
ATOM 1686 C CA . GLU A 1 214 ? 4.049 2.049 -3.540 1.00 83.56 214 GLU A CA 1
ATOM 1687 C C . GLU A 1 214 ? 4.259 0.527 -3.559 1.00 83.56 214 GLU A C 1
ATOM 1689 O O . GLU A 1 214 ? 3.684 -0.225 -2.757 1.00 83.56 214 GLU A O 1
ATOM 1694 N N . ILE A 1 215 ? 5.148 0.059 -4.444 1.00 85.19 215 ILE A N 1
ATOM 1695 C CA . ILE A 1 215 ? 5.710 -1.290 -4.366 1.00 85.19 215 ILE A CA 1
ATOM 1696 C C . ILE A 1 215 ? 6.867 -1.274 -3.366 1.00 85.19 215 ILE A C 1
ATOM 1698 O O . ILE A 1 215 ? 7.950 -0.760 -3.642 1.00 85.19 215 ILE A O 1
ATOM 1702 N N . THR A 1 216 ? 6.644 -1.868 -2.197 1.00 79.25 216 THR A N 1
ATOM 1703 C CA . THR A 1 216 ? 7.530 -1.736 -1.024 1.00 79.25 216 THR A CA 1
ATOM 1704 C C . THR A 1 216 ? 8.437 -2.943 -0.801 1.00 79.25 216 THR A C 1
ATOM 1706 O O . THR A 1 216 ? 9.378 -2.895 -0.004 1.00 79.25 216 THR A O 1
ATOM 1709 N N . ARG A 1 217 ? 8.190 -4.051 -1.504 1.00 80.62 217 ARG A N 1
ATOM 1710 C CA . ARG A 1 217 ? 8.939 -5.303 -1.349 1.00 80.62 217 ARG A CA 1
ATOM 1711 C C . ARG A 1 217 ? 9.259 -5.933 -2.688 1.00 80.62 217 ARG A C 1
ATOM 1713 O O . ARG A 1 217 ? 8.548 -5.711 -3.663 1.00 80.62 217 ARG A O 1
ATOM 1720 N N . GLU A 1 218 ? 10.287 -6.773 -2.701 1.00 88.19 218 GLU A N 1
ATOM 1721 C CA . GLU A 1 218 ? 10.575 -7.628 -3.850 1.00 88.19 218 GLU A CA 1
ATOM 1722 C C . GLU A 1 218 ? 9.366 -8.493 -4.209 1.00 88.19 218 GLU A C 1
ATOM 1724 O O . GLU A 1 218 ? 8.704 -9.046 -3.322 1.00 88.19 218 GLU A O 1
ATOM 1729 N N . LEU A 1 219 ? 9.103 -8.582 -5.515 1.00 94.06 219 LEU A N 1
ATOM 1730 C CA . LEU A 1 219 ? 8.078 -9.439 -6.095 1.00 94.06 219 LEU A CA 1
ATOM 1731 C C . LEU A 1 219 ? 8.709 -10.363 -7.132 1.00 94.06 219 LEU A C 1
ATOM 1733 O O . LEU A 1 219 ? 9.501 -9.925 -7.969 1.00 94.06 219 LEU A O 1
ATOM 1737 N N . ARG A 1 220 ? 8.339 -11.639 -7.095 1.00 97.12 220 ARG A N 1
ATOM 1738 C CA . ARG A 1 220 ? 8.822 -12.660 -8.035 1.00 97.12 220 ARG A CA 1
ATOM 1739 C C . ARG A 1 220 ? 7.744 -13.683 -8.353 1.00 97.12 220 ARG A C 1
ATOM 1741 O O . ARG A 1 220 ? 6.693 -13.709 -7.720 1.00 97.12 220 ARG A O 1
ATOM 1748 N N . TYR A 1 221 ? 8.031 -14.544 -9.326 1.00 97.06 221 TYR A N 1
ATOM 1749 C CA . TYR A 1 221 ? 7.151 -15.643 -9.712 1.00 97.06 221 TYR A CA 1
ATOM 1750 C C . TYR A 1 221 ? 6.658 -16.437 -8.491 1.00 97.06 221 TYR A C 1
ATOM 1752 O O . TYR A 1 221 ? 7.449 -16.841 -7.640 1.00 97.06 221 TYR A O 1
ATOM 1760 N N . GLY A 1 222 ? 5.348 -16.676 -8.434 1.00 93.44 222 GLY A N 1
ATOM 1761 C CA . GLY A 1 222 ? 4.677 -17.379 -7.341 1.00 93.44 222 GLY A CA 1
ATOM 1762 C C . GLY A 1 222 ? 4.180 -16.473 -6.213 1.00 93.44 222 GLY A C 1
ATOM 1763 O O . GLY A 1 222 ? 3.308 -16.900 -5.452 1.00 93.44 222 GLY A O 1
ATOM 1764 N N . ASP A 1 223 ? 4.656 -15.227 -6.123 1.00 92.88 223 ASP A N 1
ATOM 1765 C CA . ASP A 1 223 ? 4.128 -14.266 -5.159 1.00 92.88 223 ASP A CA 1
ATOM 1766 C C . ASP A 1 223 ? 2.652 -13.971 -5.428 1.00 92.88 223 ASP A C 1
ATOM 1768 O O . ASP A 1 223 ? 2.164 -14.016 -6.559 1.00 92.88 223 ASP A O 1
ATOM 1772 N N . LYS A 1 224 ? 1.929 -13.625 -4.366 1.00 89.25 224 LYS A N 1
ATOM 1773 C CA . LYS A 1 224 ? 0.527 -13.230 -4.450 1.00 89.25 224 LYS A CA 1
ATOM 1774 C C . LYS A 1 224 ? 0.208 -12.081 -3.507 1.00 89.25 224 LYS A C 1
ATOM 1776 O O . LYS A 1 224 ? 0.953 -11.827 -2.558 1.00 89.25 224 LYS A O 1
ATOM 1781 N N . GLY A 1 225 ? -0.919 -11.438 -3.764 1.00 83.44 225 GLY A N 1
ATOM 1782 C CA . GLY A 1 225 ? -1.497 -10.399 -2.929 1.00 83.44 225 GLY A CA 1
ATOM 1783 C C . GLY A 1 225 ? -1.583 -9.046 -3.622 1.00 83.44 225 GLY A C 1
ATOM 1784 O O . GLY A 1 225 ? -1.246 -8.865 -4.791 1.00 83.44 225 GLY A O 1
ATOM 1785 N N . ASP A 1 226 ? -2.017 -8.088 -2.831 1.00 80.75 226 ASP A N 1
ATOM 1786 C CA . ASP A 1 226 ? -2.178 -6.671 -3.123 1.00 80.75 226 ASP A CA 1
ATOM 1787 C C . ASP A 1 226 ? -0.960 -6.000 -3.781 1.00 80.75 226 ASP A C 1
ATOM 1789 O O . ASP A 1 226 ? -1.126 -5.263 -4.748 1.00 80.75 226 ASP A O 1
ATOM 1793 N N . GLN A 1 227 ? 0.268 -6.282 -3.336 1.00 87.12 227 GLN A N 1
ATOM 1794 C CA . GLN A 1 227 ? 1.478 -5.738 -3.980 1.00 87.12 227 GLN A CA 1
ATOM 1795 C C . GLN A 1 227 ? 1.658 -6.258 -5.422 1.00 87.12 227 GLN A C 1
ATOM 1797 O O . GLN A 1 227 ? 2.083 -5.520 -6.308 1.00 87.12 227 GLN A O 1
ATOM 1802 N N . VAL A 1 228 ? 1.284 -7.514 -5.690 1.00 92.94 228 VAL A N 1
ATOM 1803 C CA . VAL A 1 228 ? 1.304 -8.075 -7.052 1.00 92.94 228 VAL A CA 1
ATOM 1804 C C . VAL A 1 228 ? 0.164 -7.504 -7.889 1.00 92.94 228 VAL A C 1
ATOM 1806 O O . VAL A 1 228 ? 0.357 -7.200 -9.063 1.00 92.94 228 VAL A O 1
ATOM 1809 N N . TYR A 1 229 ? -1.013 -7.331 -7.290 1.00 89.81 229 TYR A N 1
ATOM 1810 C CA . TYR A 1 229 ? -2.150 -6.695 -7.947 1.00 89.81 229 TYR A CA 1
ATOM 1811 C C . TYR A 1 229 ? -1.795 -5.263 -8.382 1.00 89.81 229 TYR A C 1
ATOM 1813 O O . TYR A 1 229 ? -2.056 -4.876 -9.523 1.00 89.81 229 TYR A O 1
ATOM 1821 N N . LEU A 1 230 ? -1.138 -4.495 -7.506 1.00 91.12 230 LEU A N 1
ATOM 1822 C CA . LEU A 1 230 ? -0.660 -3.148 -7.807 1.00 91.12 230 LEU A CA 1
ATOM 1823 C C . LEU A 1 230 ? 0.348 -3.153 -8.961 1.00 91.12 230 LEU A C 1
ATOM 1825 O O . LEU A 1 230 ? 0.161 -2.430 -9.938 1.00 91.12 230 LEU A O 1
ATOM 1829 N N . LEU A 1 231 ? 1.358 -4.028 -8.894 1.00 95.69 231 LEU A N 1
ATOM 1830 C CA . LEU A 1 231 ? 2.335 -4.215 -9.969 1.00 95.69 231 LEU A CA 1
ATOM 1831 C C . LEU A 1 231 ? 1.641 -4.480 -11.311 1.00 95.69 231 LEU A C 1
ATOM 1833 O O . LEU A 1 231 ? 1.931 -3.821 -12.304 1.00 95.69 231 LEU A O 1
ATOM 1837 N N . GLN A 1 232 ? 0.718 -5.441 -11.348 1.00 96.19 232 GLN A N 1
ATOM 1838 C CA . GLN A 1 232 ? -0.012 -5.803 -12.562 1.00 96.19 232 GLN A CA 1
ATOM 1839 C C . GLN A 1 232 ? -0.847 -4.635 -13.090 1.00 96.19 232 GLN A C 1
ATOM 1841 O O . GLN A 1 232 ? -0.862 -4.403 -14.297 1.00 96.19 232 GLN A O 1
ATOM 1846 N N . THR A 1 233 ? -1.486 -3.880 -12.194 1.00 92.50 233 THR A N 1
ATOM 1847 C CA . THR A 1 233 ? -2.254 -2.674 -12.531 1.00 92.50 233 THR A CA 1
ATOM 1848 C C . THR A 1 233 ? -1.368 -1.623 -13.196 1.00 92.50 233 THR A C 1
ATOM 1850 O O . THR A 1 233 ? -1.753 -1.042 -14.207 1.00 92.50 233 THR A O 1
ATOM 1853 N N . TRP A 1 234 ? -0.161 -1.401 -12.676 1.00 95.19 234 TRP A N 1
ATOM 1854 C CA . TRP A 1 234 ? 0.793 -0.450 -13.244 1.00 95.19 234 TRP A CA 1
ATOM 1855 C C . TRP A 1 234 ? 1.357 -0.907 -14.584 1.00 95.19 234 TRP A C 1
ATOM 1857 O O . TRP A 1 234 ? 1.323 -0.149 -15.551 1.00 95.19 234 TRP A O 1
ATOM 1867 N N . LEU A 1 235 ? 1.807 -2.160 -14.677 1.00 97.00 235 LEU A N 1
ATOM 1868 C CA . LEU A 1 235 ? 2.335 -2.719 -15.922 1.00 97.00 235 LEU A CA 1
ATOM 1869 C C . LEU A 1 235 ? 1.275 -2.720 -17.039 1.00 97.00 235 LEU A C 1
ATOM 1871 O O . LEU A 1 235 ? 1.605 -2.461 -18.194 1.00 97.00 235 LEU A O 1
ATOM 1875 N N . ALA A 1 236 ? -0.000 -2.951 -16.705 1.00 95.25 236 ALA A N 1
ATOM 1876 C CA . ALA A 1 236 ? -1.117 -2.962 -17.655 1.00 95.25 236 ALA A CA 1
ATOM 1877 C C . ALA A 1 236 ? -1.426 -1.590 -18.287 1.00 95.25 236 ALA A C 1
ATOM 1879 O O . ALA A 1 236 ? -2.139 -1.538 -19.296 1.00 95.25 236 ALA A O 1
ATOM 1880 N N . LYS A 1 237 ? -0.883 -0.491 -17.737 1.00 92.62 237 LYS A N 1
ATOM 1881 C CA . LYS A 1 237 ? -0.993 0.851 -18.335 1.00 92.62 237 LYS A CA 1
ATOM 1882 C C . LYS A 1 237 ? -0.253 0.955 -19.668 1.00 92.62 237 LYS A C 1
ATOM 1884 O O . LYS A 1 237 ? -0.630 1.779 -20.496 1.00 92.62 237 LYS A O 1
ATOM 1889 N N . ASP A 1 238 ? 0.756 0.116 -19.894 1.00 95.50 238 ASP A N 1
ATOM 1890 C CA . ASP A 1 238 ? 1.493 0.057 -21.153 1.00 95.50 238 ASP A CA 1
ATOM 1891 C C . ASP A 1 238 ? 1.247 -1.284 -21.876 1.00 95.50 238 ASP A C 1
ATOM 1893 O O . ASP A 1 238 ? 1.778 -2.322 -21.466 1.00 95.50 238 ASP A O 1
ATOM 1897 N N . PRO A 1 239 ? 0.481 -1.291 -22.985 1.00 95.56 239 PRO A N 1
ATOM 1898 C CA . PRO A 1 239 ? 0.221 -2.498 -23.767 1.00 95.56 239 PRO A CA 1
ATOM 1899 C C . PRO A 1 239 ? 1.470 -3.151 -24.376 1.00 95.56 239 PRO A C 1
ATOM 1901 O O . PRO A 1 239 ? 1.420 -4.334 -24.695 1.00 95.56 239 PRO A O 1
ATOM 1904 N N . GLN A 1 240 ? 2.582 -2.428 -24.552 1.00 97.06 240 GLN A N 1
ATOM 1905 C CA . GLN A 1 240 ? 3.841 -3.029 -25.014 1.00 97.06 240 GLN A CA 1
ATOM 1906 C C . GLN A 1 240 ? 4.530 -3.828 -23.903 1.00 97.06 240 GLN A C 1
ATOM 1908 O O . GLN A 1 240 ? 5.259 -4.783 -24.177 1.00 97.06 240 GLN A O 1
ATOM 1913 N N . ILE A 1 241 ? 4.280 -3.461 -22.645 1.00 97.94 241 ILE A N 1
ATOM 1914 C CA . ILE A 1 241 ? 4.818 -4.137 -21.467 1.00 97.94 241 ILE A CA 1
ATOM 1915 C C . ILE A 1 241 ? 3.920 -5.302 -21.059 1.00 97.94 241 ILE A C 1
ATOM 1917 O O . ILE A 1 241 ? 4.396 -6.436 -20.952 1.00 97.94 241 ILE A O 1
ATOM 1921 N N . TYR A 1 242 ? 2.623 -5.051 -20.873 1.00 97.50 242 TYR A N 1
ATOM 1922 C CA . TYR A 1 242 ? 1.684 -6.062 -20.391 1.00 97.50 242 TYR A CA 1
ATOM 1923 C C . TYR A 1 242 ? 0.411 -6.148 -21.251 1.00 97.50 242 TYR A C 1
ATOM 1925 O O . TYR A 1 242 ? -0.677 -5.790 -20.789 1.00 97.50 242 TYR A O 1
ATOM 1933 N N . PRO A 1 243 ? 0.523 -6.624 -22.507 1.00 95.56 243 PRO A N 1
ATOM 1934 C CA . PRO A 1 243 ? -0.595 -6.706 -23.449 1.00 95.56 243 PRO A CA 1
ATOM 1935 C C . PRO A 1 243 ? -1.744 -7.580 -22.943 1.00 95.56 243 PRO A C 1
ATOM 1937 O O . PRO A 1 243 ? -2.898 -7.328 -23.276 1.00 95.56 243 PRO A O 1
ATOM 1940 N N . GLU A 1 244 ? -1.443 -8.586 -22.122 1.00 95.31 244 GLU A N 1
ATOM 1941 C CA . GLU A 1 244 ? -2.432 -9.513 -21.582 1.00 95.31 244 GLU A CA 1
ATOM 1942 C C . GLU A 1 244 ? -3.352 -8.853 -20.541 1.00 95.31 244 GLU A C 1
ATOM 1944 O O . GLU A 1 244 ? -4.459 -9.339 -20.321 1.00 95.31 244 GLU A O 1
ATOM 1949 N N . LYS A 1 245 ? -2.903 -7.762 -19.894 1.00 91.25 245 LYS A N 1
ATOM 1950 C CA . LYS A 1 245 ? -3.650 -6.976 -18.887 1.00 91.25 245 LYS A CA 1
ATOM 1951 C C . LYS A 1 245 ? -4.335 -7.814 -17.799 1.00 91.25 245 LYS A C 1
ATOM 1953 O O . LYS A 1 245 ? -5.352 -7.417 -17.233 1.00 91.25 245 LYS A O 1
ATOM 1958 N N . MET A 1 246 ? -3.773 -8.979 -17.481 1.00 91.69 246 MET A N 1
ATOM 1959 C CA . MET A 1 246 ? -4.314 -9.866 -16.459 1.00 91.69 246 MET A CA 1
ATOM 1960 C C . MET A 1 246 ? -3.910 -9.360 -15.070 1.00 91.69 246 MET A C 1
ATOM 1962 O O . MET A 1 246 ? -2.746 -9.458 -14.675 1.00 91.69 246 MET A O 1
ATOM 1966 N N . ILE A 1 247 ? -4.884 -8.837 -14.325 1.00 92.12 247 ILE A N 1
ATOM 1967 C CA . ILE A 1 247 ? -4.706 -8.323 -12.963 1.00 92.12 247 ILE A CA 1
ATOM 1968 C C . ILE A 1 247 ? -5.418 -9.279 -12.001 1.00 92.12 247 ILE A C 1
ATOM 1970 O O . ILE A 1 247 ? -6.616 -9.172 -11.758 1.00 92.12 247 ILE A O 1
ATOM 1974 N N . SER A 1 248 ? -4.682 -10.269 -11.507 1.00 89.06 248 SER A N 1
ATOM 1975 C CA . SER A 1 248 ? -5.199 -11.335 -10.639 1.00 89.06 248 SER A CA 1
ATOM 1976 C C . SER A 1 248 ? -4.678 -11.258 -9.206 1.00 89.06 248 SER A C 1
ATOM 1978 O O . SER A 1 248 ? -5.152 -11.992 -8.343 1.00 89.06 248 SER A O 1
ATOM 1980 N N . GLY A 1 249 ? -3.655 -10.437 -8.957 1.00 86.94 249 GLY A N 1
ATOM 1981 C CA . GLY A 1 249 ? -2.898 -10.475 -7.710 1.00 86.94 249 GLY A CA 1
ATOM 1982 C C . GLY A 1 249 ? -2.031 -11.727 -7.558 1.00 86.94 249 GLY A C 1
ATOM 1983 O O . GLY A 1 249 ? -1.515 -11.963 -6.471 1.00 86.94 249 GLY A O 1
ATOM 1984 N N . TRP A 1 250 ? -1.849 -12.534 -8.610 1.00 95.00 250 TRP A N 1
ATOM 1985 C CA . TRP A 1 250 ? -0.931 -13.678 -8.629 1.00 95.00 250 TRP A CA 1
ATOM 1986 C C . TRP A 1 250 ? 0.181 -13.472 -9.656 1.00 95.00 250 TRP A C 1
ATOM 1988 O O . TRP A 1 250 ? -0.089 -13.249 -10.836 1.00 95.00 250 TRP A O 1
ATOM 1998 N N . PHE A 1 251 ? 1.434 -13.568 -9.214 1.00 97.56 251 PHE A N 1
ATOM 1999 C CA . PHE A 1 251 ? 2.609 -13.304 -10.032 1.00 97.56 251 PHE A CA 1
ATOM 2000 C C . PHE A 1 251 ? 2.943 -14.561 -10.828 1.00 97.56 251 PHE A C 1
ATOM 2002 O O . PHE A 1 251 ? 3.767 -15.389 -10.438 1.00 97.56 251 PHE A O 1
ATOM 2009 N N . GLY A 1 252 ? 2.272 -14.693 -11.964 1.00 96.81 252 GLY A N 1
ATOM 2010 C CA . GLY A 1 252 ? 2.465 -15.792 -12.892 1.00 96.81 252 GLY A CA 1
ATOM 2011 C C . GLY A 1 252 ? 3.487 -15.527 -13.982 1.00 96.81 252 GLY A C 1
ATOM 2012 O O . GLY A 1 252 ? 4.167 -14.501 -14.024 1.00 96.81 252 GLY A O 1
ATOM 2013 N N . TYR A 1 253 ? 3.508 -16.443 -14.944 1.00 97.81 253 TYR A N 1
ATOM 2014 C CA . TYR A 1 253 ? 4.365 -16.359 -16.124 1.00 97.81 253 TYR A CA 1
ATOM 2015 C C . TYR A 1 253 ? 4.126 -15.086 -16.953 1.00 97.81 253 TYR A C 1
ATOM 2017 O O . TYR A 1 253 ? 5.078 -14.455 -17.409 1.00 97.81 253 TYR A O 1
ATOM 2025 N N . LEU A 1 254 ? 2.864 -14.667 -17.114 1.00 98.06 254 LEU A N 1
ATOM 2026 C CA . LEU A 1 254 ? 2.523 -13.450 -17.861 1.00 98.06 254 LEU A CA 1
ATOM 2027 C C . LEU A 1 254 ? 3.051 -12.191 -17.160 1.00 98.06 254 LEU A C 1
ATOM 2029 O O . LEU A 1 254 ? 3.640 -11.324 -17.800 1.00 98.06 254 LEU A O 1
ATOM 2033 N N . THR A 1 255 ? 2.923 -12.130 -15.833 1.00 98.50 255 THR A N 1
ATOM 2034 C CA . THR A 1 255 ? 3.469 -11.031 -15.025 1.00 98.50 255 THR A CA 1
ATOM 2035 C C . THR A 1 255 ? 4.993 -11.014 -15.072 1.00 98.50 255 THR A C 1
ATOM 2037 O O . THR A 1 255 ? 5.578 -9.954 -15.256 1.00 98.50 255 THR A O 1
ATOM 2040 N N . GLN A 1 256 ? 5.647 -12.176 -15.002 1.00 98.56 256 GLN A N 1
ATOM 2041 C CA . GLN A 1 256 ? 7.103 -12.269 -15.139 1.00 98.56 256 GLN A CA 1
ATOM 2042 C C . GLN A 1 256 ? 7.585 -11.739 -16.489 1.00 98.56 256 GLN A C 1
ATOM 2044 O O . GLN A 1 256 ? 8.517 -10.939 -16.540 1.00 98.56 256 GLN A O 1
ATOM 2049 N N . LYS A 1 257 ? 6.924 -12.128 -17.584 1.00 98.50 257 LYS A N 1
ATOM 2050 C CA . LYS A 1 257 ? 7.218 -11.597 -18.920 1.00 98.50 257 LYS A CA 1
ATOM 2051 C C . LYS A 1 257 ? 7.037 -10.086 -18.998 1.00 98.50 257 LYS A C 1
ATOM 2053 O O . LYS A 1 257 ? 7.871 -9.414 -19.600 1.00 98.50 257 LYS A O 1
ATOM 2058 N N . ALA A 1 258 ? 5.980 -9.555 -18.390 1.00 98.62 258 ALA A N 1
ATOM 2059 C CA . ALA A 1 258 ? 5.756 -8.117 -18.332 1.00 98.62 258 ALA A CA 1
ATOM 2060 C C . ALA A 1 258 ? 6.865 -7.395 -17.553 1.00 98.62 258 ALA A C 1
ATOM 2062 O O . ALA A 1 258 ? 7.367 -6.377 -18.019 1.00 98.62 258 ALA A O 1
ATOM 2063 N N . VAL A 1 259 ? 7.322 -7.956 -16.430 1.00 98.75 259 VAL A N 1
ATOM 2064 C CA . VAL A 1 259 ? 8.463 -7.410 -15.679 1.00 98.75 259 VAL A CA 1
ATOM 2065 C C . VAL A 1 259 ? 9.738 -7.432 -16.520 1.00 98.75 259 VAL A C 1
ATOM 2067 O O . VAL A 1 259 ? 10.418 -6.416 -16.578 1.00 98.75 259 VAL A O 1
ATOM 2070 N N . ILE A 1 260 ? 10.031 -8.519 -17.242 1.00 98.75 260 ILE A N 1
ATOM 2071 C CA . ILE A 1 260 ? 11.188 -8.571 -18.155 1.00 98.75 260 ILE A CA 1
ATOM 2072 C C . ILE A 1 260 ? 11.091 -7.457 -19.202 1.00 98.75 260 ILE A C 1
ATOM 2074 O O . ILE A 1 260 ? 12.027 -6.681 -19.354 1.00 98.75 260 ILE A O 1
ATOM 2078 N N . ARG A 1 261 ? 9.949 -7.317 -19.888 1.00 98.75 261 ARG A N 1
ATOM 2079 C CA . ARG A 1 261 ? 9.751 -6.251 -20.888 1.00 98.75 261 ARG A CA 1
ATOM 2080 C C . ARG A 1 261 ? 9.935 -4.861 -20.277 1.00 98.75 261 ARG A C 1
ATOM 2082 O O . ARG A 1 261 ? 10.543 -4.001 -20.905 1.00 98.75 261 ARG A O 1
ATOM 2089 N N . PHE A 1 262 ? 9.432 -4.644 -19.061 1.00 98.62 262 PHE A N 1
ATOM 2090 C CA . PHE A 1 262 ? 9.593 -3.379 -18.345 1.00 98.62 262 PHE A CA 1
ATOM 2091 C C . PHE A 1 262 ? 11.070 -3.093 -18.056 1.00 98.62 262 PHE A C 1
ATOM 2093 O O . PHE A 1 262 ? 11.556 -2.002 -18.339 1.00 98.62 262 PHE A O 1
ATOM 2100 N N . GLN A 1 263 ? 11.802 -4.090 -17.562 1.00 98.69 263 GLN A N 1
ATOM 2101 C CA . GLN A 1 263 ? 13.232 -3.982 -17.282 1.00 98.69 263 GLN A CA 1
ATOM 2102 C C . GLN A 1 263 ? 14.055 -3.687 -18.538 1.00 98.69 263 GLN A C 1
ATOM 2104 O O . GLN A 1 263 ? 14.931 -2.830 -18.503 1.00 98.69 263 GLN A O 1
ATOM 2109 N N . GLU A 1 264 ? 13.746 -4.344 -19.657 1.00 98.38 264 GLU A N 1
ATOM 2110 C CA . GLU A 1 264 ? 14.391 -4.078 -20.948 1.00 98.38 264 GLU A CA 1
ATOM 2111 C C . GLU A 1 264 ? 14.064 -2.672 -21.471 1.00 98.38 264 GLU A C 1
ATOM 2113 O O . GLU A 1 264 ? 14.939 -1.979 -21.992 1.00 98.38 264 GLU A O 1
ATOM 2118 N N . LYS A 1 265 ? 12.818 -2.209 -21.298 1.00 98.38 265 LYS A N 1
ATOM 2119 C CA . LYS A 1 265 ? 12.400 -0.858 -21.699 1.00 98.38 265 LYS A CA 1
ATOM 2120 C C . LYS A 1 265 ? 13.155 0.232 -20.932 1.00 98.38 265 LYS A C 1
ATOM 2122 O O . LYS A 1 265 ? 13.548 1.228 -21.532 1.00 98.38 265 LYS A O 1
ATOM 2127 N N . TYR A 1 266 ? 13.389 0.033 -19.635 1.00 97.69 266 TYR A N 1
ATOM 2128 C CA . TYR A 1 266 ? 14.124 0.957 -18.758 1.00 97.69 266 TYR A CA 1
ATOM 2129 C C . TYR A 1 266 ? 15.533 0.433 -18.426 1.00 97.69 266 TYR A C 1
ATOM 2131 O O . TYR A 1 266 ? 16.026 0.560 -17.303 1.00 97.69 266 TYR A O 1
ATOM 2139 N N . LYS A 1 267 ? 16.194 -0.188 -19.414 1.00 97.88 267 LYS A N 1
ATOM 2140 C CA . LYS A 1 267 ? 17.491 -0.867 -19.261 1.00 97.88 267 LYS A CA 1
ATOM 2141 C C . LYS A 1 267 ? 18.577 0.013 -18.641 1.00 97.88 267 LYS A C 1
ATOM 2143 O O . LYS A 1 267 ? 19.352 -0.485 -17.828 1.00 97.88 267 LYS A O 1
ATOM 2148 N N . LYS A 1 268 ? 18.636 1.301 -18.995 1.00 95.38 268 LYS A N 1
ATOM 2149 C CA . LYS A 1 268 ? 19.673 2.227 -18.504 1.00 95.38 268 LYS A CA 1
ATOM 2150 C C . LYS A 1 268 ? 19.563 2.476 -17.001 1.00 95.38 268 LYS A C 1
ATOM 2152 O O . LYS A 1 268 ? 20.581 2.615 -16.335 1.00 95.38 268 LYS A O 1
ATOM 2157 N N . GLU A 1 269 ? 18.345 2.530 -16.481 1.00 93.75 269 GLU A N 1
ATOM 2158 C CA . GLU A 1 269 ? 18.054 2.809 -15.077 1.00 93.75 269 GLU A CA 1
ATOM 2159 C C . GLU A 1 269 ? 17.994 1.538 -14.231 1.00 93.75 269 GLU A C 1
ATOM 2161 O O . GLU A 1 269 ? 18.274 1.592 -13.034 1.00 93.75 269 GLU A O 1
ATOM 2166 N N . ILE A 1 270 ? 17.629 0.403 -14.839 1.00 92.81 270 ILE A N 1
ATOM 2167 C CA . ILE A 1 270 ? 17.400 -0.848 -14.114 1.00 92.81 270 ILE A CA 1
ATOM 2168 C C . ILE A 1 270 ? 18.549 -1.843 -14.273 1.00 92.81 270 ILE A C 1
ATOM 2170 O O . ILE A 1 270 ? 19.039 -2.366 -13.278 1.00 92.81 270 ILE A O 1
ATOM 2174 N N . LEU A 1 271 ? 18.980 -2.135 -15.500 1.00 92.25 271 LEU A N 1
ATOM 2175 C CA . LEU A 1 271 ? 19.887 -3.255 -15.777 1.00 92.25 271 LEU A CA 1
ATOM 2176 C C . LEU A 1 271 ? 21.356 -2.822 -15.847 1.00 92.25 271 LEU A C 1
ATOM 2178 O O . LEU A 1 271 ? 22.214 -3.468 -15.249 1.00 92.25 271 LEU A O 1
ATOM 2182 N N . THR A 1 272 ? 21.654 -1.711 -16.528 1.00 91.44 272 THR A N 1
ATOM 2183 C CA . THR A 1 272 ? 23.025 -1.196 -16.691 1.00 91.44 272 THR A CA 1
ATOM 2184 C C . THR A 1 272 ? 23.750 -0.964 -15.358 1.00 91.44 272 THR A C 1
ATOM 2186 O O . THR A 1 272 ? 24.891 -1.411 -15.250 1.00 91.44 272 THR A O 1
ATOM 2189 N N . PRO A 1 273 ? 23.137 -0.355 -14.320 1.00 88.81 273 PRO A N 1
ATOM 2190 C CA . PRO A 1 273 ? 23.806 -0.140 -13.033 1.00 88.81 273 PRO A CA 1
ATOM 2191 C C . PRO A 1 273 ? 24.151 -1.442 -12.301 1.00 88.81 273 PRO A C 1
ATOM 2193 O O . PRO A 1 273 ? 25.007 -1.450 -11.424 1.00 88.81 273 PRO A O 1
ATOM 2196 N N . GLN A 1 274 ? 23.482 -2.538 -12.665 1.00 87.62 274 GLN A N 1
ATOM 2197 C CA . GLN A 1 274 ? 23.684 -3.867 -12.095 1.00 87.62 274 GLN A CA 1
ATOM 2198 C C . GLN A 1 274 ? 24.617 -4.742 -12.951 1.00 87.62 274 GLN A C 1
ATOM 2200 O O . GLN A 1 274 ? 24.866 -5.891 -12.598 1.00 87.62 274 GLN A O 1
ATOM 2205 N N . GLY A 1 275 ? 25.104 -4.243 -14.096 1.00 89.44 275 GLY A N 1
ATOM 2206 C CA . GLY A 1 275 ? 25.880 -5.041 -15.051 1.00 89.44 275 GLY A CA 1
ATOM 2207 C C . GLY A 1 275 ? 25.068 -6.142 -15.744 1.00 89.44 275 GLY A C 1
ATOM 2208 O O . GLY A 1 275 ? 25.642 -7.104 -16.247 1.00 89.44 275 GLY A O 1
ATOM 2209 N N . LEU A 1 276 ? 23.735 -6.029 -15.763 1.00 91.44 276 LEU A N 1
ATOM 2210 C CA . LEU A 1 276 ? 22.849 -7.023 -16.362 1.00 91.44 276 LEU A CA 1
ATOM 2211 C C . LEU A 1 276 ? 22.587 -6.708 -17.837 1.00 91.44 276 LEU A C 1
ATOM 2213 O O . LEU A 1 276 ? 22.268 -5.581 -18.219 1.00 91.44 276 LEU A O 1
ATOM 2217 N N . GLU A 1 277 ? 22.670 -7.733 -18.683 1.00 94.75 277 GLU A N 1
ATOM 2218 C CA . GLU A 1 277 ? 22.386 -7.583 -20.112 1.00 94.75 277 GLU A CA 1
ATOM 2219 C C . GLU A 1 277 ? 20.905 -7.741 -20.451 1.00 94.75 277 GLU A C 1
ATOM 2221 O O . GLU A 1 277 ? 20.452 -7.152 -21.438 1.00 94.75 277 GLU A O 1
ATOM 2226 N N . LYS A 1 278 ? 20.182 -8.533 -19.648 1.00 97.00 278 LYS A N 1
ATOM 2227 C CA . LYS A 1 278 ? 18.785 -8.91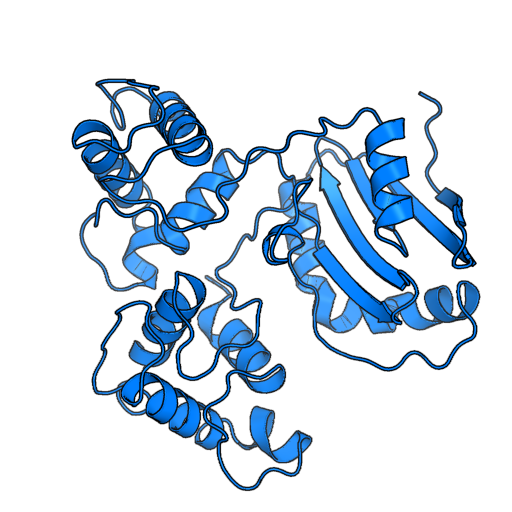1 -19.867 1.00 97.00 278 LYS A CA 1
ATOM 2228 C C . LYS A 1 278 ? 17.954 -8.811 -18.590 1.00 97.00 278 LYS A C 1
ATOM 2230 O O . LYS A 1 278 ? 18.479 -8.966 -17.488 1.00 97.00 278 LYS A O 1
ATOM 2235 N N . GLY A 1 279 ? 16.652 -8.606 -18.758 1.00 96.75 279 GLY A N 1
ATOM 2236 C CA . GLY A 1 279 ? 15.665 -8.591 -17.687 1.00 96.75 279 GLY A CA 1
ATOM 2237 C C . GLY A 1 279 ? 15.604 -9.920 -16.934 1.00 96.75 279 GLY A C 1
ATOM 2238 O O . GLY A 1 279 ? 15.565 -10.997 -17.530 1.00 96.75 279 GLY A O 1
ATOM 2239 N N . THR A 1 280 ? 15.570 -9.835 -15.608 1.00 97.38 280 THR A N 1
ATOM 2240 C CA . THR A 1 280 ? 15.532 -10.977 -14.684 1.00 97.38 280 THR A CA 1
ATOM 2241 C C . THR A 1 280 ? 14.111 -11.482 -14.436 1.00 97.38 280 THR A C 1
ATOM 2243 O O . THR A 1 280 ? 13.913 -12.619 -14.009 1.00 97.38 280 THR A O 1
ATOM 2246 N N . GLY A 1 281 ? 13.101 -10.635 -14.667 1.00 97.50 281 GLY A N 1
ATOM 2247 C CA . GLY A 1 281 ? 11.709 -10.919 -14.316 1.00 97.50 281 GLY A CA 1
ATOM 2248 C C . GLY A 1 281 ? 11.423 -10.868 -12.813 1.00 97.50 281 GLY A C 1
ATOM 2249 O O . GLY A 1 281 ? 10.331 -11.253 -12.394 1.00 97.50 281 GLY A O 1
ATOM 2250 N N . ILE A 1 282 ? 12.381 -10.400 -12.010 1.00 96.81 282 ILE A N 1
ATOM 2251 C CA . ILE A 1 282 ? 12.240 -10.155 -10.573 1.00 96.81 282 ILE A CA 1
ATOM 2252 C C . ILE A 1 282 ? 12.097 -8.653 -10.364 1.00 96.81 282 ILE A C 1
ATOM 2254 O O . ILE A 1 282 ? 12.897 -7.874 -10.870 1.00 96.81 282 ILE A O 1
ATOM 2258 N N . VAL A 1 283 ? 11.105 -8.234 -9.584 1.00 96.25 283 VAL A N 1
ATOM 2259 C CA . VAL A 1 283 ? 10.914 -6.829 -9.211 1.00 96.25 283 VAL A CA 1
ATOM 2260 C C . VAL A 1 283 ? 11.871 -6.491 -8.067 1.00 96.25 283 VAL A C 1
ATOM 2262 O O . VAL A 1 283 ? 11.476 -6.403 -6.904 1.00 96.25 283 VAL A O 1
ATOM 2265 N N . ASP A 1 284 ? 13.152 -6.367 -8.409 1.00 86.44 284 ASP A N 1
ATOM 2266 C CA . ASP A 1 284 ? 14.267 -6.009 -7.527 1.00 86.44 284 ASP A CA 1
ATOM 2267 C C . ASP A 1 284 ? 14.254 -4.519 -7.128 1.00 86.44 284 ASP A C 1
ATOM 2269 O O . ASP A 1 284 ? 13.328 -3.777 -7.459 1.00 86.44 284 ASP A O 1
ATOM 2273 N N . ALA A 1 285 ? 15.254 -4.071 -6.363 1.00 82.12 285 ALA A N 1
ATOM 2274 C CA . ALA A 1 285 ? 15.293 -2.701 -5.846 1.00 82.12 285 ALA A CA 1
ATOM 2275 C C . ALA A 1 285 ? 15.300 -1.636 -6.960 1.00 82.12 285 ALA A C 1
ATOM 2277 O O . ALA A 1 285 ? 14.607 -0.625 -6.839 1.00 82.12 285 ALA A O 1
ATOM 2278 N N . PHE A 1 286 ? 16.018 -1.873 -8.061 1.00 84.81 286 PHE A N 1
ATOM 2279 C CA . PHE A 1 286 ? 16.077 -0.943 -9.191 1.00 84.81 286 PHE A CA 1
ATOM 2280 C C . PHE A 1 286 ? 14.757 -0.914 -9.967 1.00 84.81 286 PHE A C 1
ATOM 2282 O O . PHE A 1 286 ? 14.247 0.157 -10.304 1.00 84.81 286 PHE A O 1
ATOM 2289 N N . THR A 1 287 ? 14.156 -2.084 -10.181 1.00 95.38 287 THR A N 1
ATOM 2290 C CA . THR A 1 287 ? 12.856 -2.223 -10.841 1.00 95.38 287 THR A CA 1
ATOM 2291 C C . THR A 1 287 ? 11.757 -1.537 -10.031 1.00 95.38 287 THR A C 1
ATOM 2293 O O . THR A 1 287 ? 10.967 -0.778 -10.592 1.00 95.38 287 THR A O 1
ATOM 2296 N N . ARG A 1 288 ? 11.728 -1.746 -8.706 1.00 92.62 288 ARG A N 1
ATOM 2297 C CA . ARG A 1 288 ? 10.786 -1.073 -7.793 1.00 92.62 288 ARG A CA 1
ATOM 2298 C C . ARG A 1 288 ? 10.942 0.429 -7.821 1.00 92.62 288 ARG A C 1
ATOM 2300 O O . ARG A 1 288 ? 9.949 1.123 -8.002 1.00 92.62 288 ARG A O 1
ATOM 2307 N N . LYS A 1 289 ? 12.180 0.919 -7.698 1.00 84.00 289 LYS A N 1
ATOM 2308 C CA . LYS A 1 289 ? 12.470 2.353 -7.749 1.00 84.00 289 LYS A CA 1
ATOM 2309 C C . LYS A 1 289 ? 11.864 2.975 -9.004 1.00 84.00 289 LYS A C 1
ATOM 2311 O O . LYS A 1 289 ? 11.146 3.963 -8.897 1.00 84.00 289 LYS A O 1
ATOM 2316 N N . LYS A 1 290 ? 12.080 2.360 -10.174 1.00 91.50 290 LYS A N 1
ATOM 2317 C CA . LYS A 1 290 ? 11.539 2.887 -11.430 1.00 91.50 290 LYS A CA 1
ATOM 2318 C C . LYS A 1 290 ? 10.013 2.794 -11.516 1.00 91.50 290 LYS A C 1
ATOM 2320 O O . LYS A 1 290 ? 9.381 3.718 -12.014 1.00 91.50 290 LYS A O 1
ATOM 2325 N N . LEU A 1 291 ? 9.408 1.709 -11.032 1.00 93.69 291 LEU A N 1
ATOM 2326 C CA . LEU A 1 291 ? 7.947 1.572 -10.975 1.00 93.69 291 LEU A CA 1
ATOM 2327 C C . LEU A 1 291 ? 7.310 2.641 -10.078 1.00 93.69 291 LEU A C 1
ATOM 2329 O O . LEU A 1 291 ? 6.368 3.303 -10.506 1.00 93.69 291 LEU A O 1
ATOM 2333 N N . ASN A 1 292 ? 7.843 2.838 -8.871 1.00 87.81 292 ASN A N 1
ATOM 2334 C CA . ASN A 1 292 ? 7.340 3.826 -7.914 1.00 87.81 292 ASN A CA 1
ATOM 2335 C C . ASN A 1 292 ? 7.528 5.258 -8.444 1.00 87.81 292 ASN A C 1
ATOM 2337 O O . ASN A 1 292 ? 6.619 6.072 -8.333 1.00 87.81 292 ASN A O 1
ATOM 2341 N N . GLU A 1 293 ? 8.656 5.552 -9.099 1.00 85.62 293 GLU A N 1
ATOM 2342 C CA . GLU A 1 293 ? 8.898 6.842 -9.764 1.00 85.62 293 GLU A CA 1
ATOM 2343 C C . GLU A 1 293 ? 7.840 7.147 -10.838 1.00 85.62 293 GLU A C 1
ATOM 2345 O O . GLU A 1 293 ? 7.343 8.268 -10.921 1.00 85.62 293 GLU A O 1
ATOM 2350 N N . LEU A 1 294 ? 7.491 6.152 -11.661 1.00 88.81 294 LEU A N 1
ATOM 2351 C CA . LEU A 1 294 ? 6.571 6.333 -12.787 1.00 88.81 294 LEU A CA 1
ATOM 2352 C C . LEU A 1 294 ? 5.096 6.330 -12.382 1.00 88.81 294 LEU A C 1
ATOM 2354 O O . LEU A 1 294 ? 4.288 7.001 -13.023 1.00 88.81 294 LEU A O 1
ATOM 2358 N N . TYR A 1 295 ? 4.734 5.526 -11.384 1.00 87.50 295 TYR A N 1
ATOM 2359 C CA . TYR A 1 295 ? 3.337 5.191 -11.103 1.00 87.50 295 TYR A CA 1
ATOM 2360 C C . TYR A 1 295 ? 2.909 5.415 -9.659 1.00 87.50 295 TYR A C 1
ATOM 2362 O O . TYR A 1 295 ? 1.705 5.396 -9.398 1.00 87.50 295 TYR A O 1
ATOM 2370 N N . GLY A 1 296 ? 3.857 5.594 -8.740 1.00 74.69 296 GLY A N 1
ATOM 2371 C CA . GLY A 1 296 ? 3.545 5.777 -7.331 1.00 74.69 296 GLY A CA 1
ATOM 2372 C C . GLY A 1 296 ? 3.006 7.167 -7.039 1.00 74.69 296 GLY A C 1
ATOM 2373 O O . GLY A 1 296 ? 1.983 7.303 -6.379 1.00 74.69 296 GLY A O 1
ATOM 2374 N N . ASN A 1 297 ? 3.602 8.200 -7.628 1.00 63.97 297 ASN A N 1
ATOM 2375 C CA . ASN A 1 297 ? 3.167 9.575 -7.411 1.00 63.97 297 ASN A CA 1
ATOM 2376 C C . ASN A 1 297 ? 1.888 9.886 -8.202 1.00 63.97 297 ASN A C 1
ATOM 2378 O O . ASN A 1 297 ? 1.933 10.123 -9.412 1.00 63.97 297 ASN A O 1
ATOM 2382 N N . SER A 1 298 ? 0.749 9.917 -7.509 1.00 49.34 298 SER A N 1
ATOM 2383 C CA . SER A 1 298 ? -0.466 10.556 -8.021 1.00 49.34 298 SER A CA 1
ATOM 2384 C C . SER A 1 298 ? -0.222 12.064 -7.970 1.00 49.34 298 SER A C 1
ATOM 2386 O O . SER A 1 298 ? -0.214 12.645 -6.889 1.00 49.34 298 SER A O 1
ATOM 2388 N N . LYS A 1 299 ? 0.110 12.667 -9.113 1.00 37.78 299 LYS A N 1
ATOM 2389 C CA . LYS A 1 299 ? 0.092 14.128 -9.256 1.00 37.78 299 LYS A CA 1
ATOM 2390 C C . LYS A 1 299 ? -1.337 14.642 -9.263 1.00 37.78 299 LYS A C 1
ATOM 2392 O O . LYS A 1 299 ? -2.180 13.954 -9.883 1.00 37.78 299 LYS A O 1
#